Protein AF-A0A8T7LJI9-F1 (afdb_monomer)

Mean predicted aligned error: 11.5 Å

Nearest PDB structures (foldseek):
  8b4h-assembly1_D  TM=6.303E-01  e=3.994E-13  Geobacillus stearothermophilus
  8b4h-assembly1_A  TM=6.333E-01  e=1.459E-12  Geobacillus stearothermophilus
  6put-assembly1_A-2  TM=7.527E-01  e=5.645E-03  Saccharolobus solfataricus P2
  8fnp-assembly1_G  TM=5.353E-01  e=1.956E-03  Homo sapiens
  7u32-assembly1_A  TM=4.779E-01  e=1.956E-03  Visna/maedi virus EV1 KV1772

Radius of gyration: 27.28 Å; Cα contacts (8 Å, |Δi|>4): 426; chains: 1; bounding box: 67×45×76 Å

Solvent-accessible surface area (backbone atoms only — not comparable to full-atom values): 16581 Å² total; per-residue (Å²): 48,41,85,88,76,70,42,84,65,78,66,47,77,48,72,51,64,45,87,85,37,60,31,51,42,56,46,65,40,76,68,68,46,69,69,54,53,53,50,52,50,54,51,41,29,64,70,71,58,30,27,60,60,59,47,71,45,66,84,78,84,52,73,46,56,53,30,50,76,74,34,72,48,48,31,53,32,52,45,53,52,27,63,69,57,62,31,42,86,37,78,56,64,87,92,46,65,76,66,51,39,53,48,53,65,55,40,56,49,41,44,50,66,69,64,52,52,93,57,77,94,52,40,46,69,57,52,35,56,51,42,48,53,36,32,67,48,59,65,8,58,33,76,32,94,86,78,70,41,29,10,44,59,44,25,70,75,62,46,55,84,72,36,38,76,58,62,95,64,77,78,68,69,41,46,51,44,81,31,54,26,36,94,87,21,32,27,69,56,90,63,17,34,39,44,37,47,44,92,46,49,72,38,62,28,38,36,40,39,34,80,64,32,34,36,35,20,43,84,84,69,47,81,69,40,77,39,72,47,72,92,48,73,69,40,73,50,75,56,78,85,19,48,47,78,87,51,50,62,66,69,58,62,42,77,68,44,49,50,53,56,22,54,75,76,28,70,75,50,28,54,52,51,51,53,63,72,64,53,78,83,74,82,75,75,73,83,82,84,130

Structure (mmCIF, N/CA/C/O backbone):
data_AF-A0A8T7LJI9-F1
#
_entry.id   AF-A0A8T7LJI9-F1
#
loop_
_atom_site.group_PDB
_atom_site.id
_atom_site.type_symbol
_atom_site.label_atom_id
_atom_site.label_alt_id
_atom_site.label_comp_id
_atom_site.label_asym_id
_atom_site.label_entity_id
_atom_site.label_seq_id
_atom_site.pdbx_PDB_ins_code
_atom_site.Cartn_x
_atom_site.Cartn_y
_atom_site.Cartn_z
_atom_site.occupancy
_atom_site.B_iso_or_equiv
_atom_site.auth_seq_id
_atom_site.auth_comp_id
_atom_site.auth_asym_id
_atom_site.auth_atom_id
_atom_site.pdbx_PDB_model_num
ATOM 1 N N . MET A 1 1 ? 16.664 12.372 0.225 1.00 86.62 1 MET A N 1
ATOM 2 C CA . MET A 1 1 ? 16.183 13.192 1.353 1.00 86.62 1 MET A CA 1
ATOM 3 C C . MET A 1 1 ? 14.705 12.938 1.530 1.00 86.62 1 MET A C 1
ATOM 5 O O . MET A 1 1 ? 13.986 12.893 0.536 1.00 86.62 1 MET A O 1
ATOM 9 N N . ASP A 1 2 ? 14.287 12.703 2.764 1.00 87.12 2 ASP A N 1
ATOM 10 C CA . ASP A 1 2 ? 12.882 12.563 3.123 1.00 87.12 2 ASP A CA 1
ATOM 11 C C . ASP A 1 2 ? 12.226 13.956 3.137 1.00 87.12 2 ASP A C 1
ATOM 13 O O . ASP A 1 2 ? 12.710 14.830 3.858 1.00 87.12 2 ASP A O 1
ATOM 17 N N . PRO A 1 3 ? 11.186 14.202 2.321 1.00 82.69 3 PRO A N 1
ATOM 18 C CA . PRO A 1 3 ? 10.570 15.520 2.201 1.00 82.69 3 PRO A CA 1
ATOM 19 C C . PRO A 1 3 ? 9.847 15.963 3.477 1.00 82.69 3 PRO A C 1
ATOM 21 O O . PRO A 1 3 ? 9.682 17.160 3.681 1.00 82.69 3 PRO A O 1
ATOM 24 N N . THR A 1 4 ? 9.427 15.030 4.335 1.00 85.25 4 THR A N 1
ATOM 25 C CA . THR A 1 4 ? 8.707 15.351 5.572 1.00 85.25 4 THR A CA 1
ATOM 26 C C . THR A 1 4 ? 9.668 15.738 6.687 1.00 85.25 4 THR A C 1
ATOM 28 O O . THR A 1 4 ? 9.408 16.675 7.434 1.00 85.25 4 THR A O 1
ATOM 31 N N . THR A 1 5 ? 10.789 15.024 6.809 1.00 87.56 5 THR A N 1
ATOM 32 C CA . THR A 1 5 ? 11.753 15.238 7.902 1.00 87.56 5 THR A CA 1
ATOM 33 C C . THR A 1 5 ? 12.944 16.110 7.506 1.00 87.56 5 THR A C 1
ATOM 35 O O . THR A 1 5 ? 13.690 16.555 8.374 1.00 87.56 5 THR A O 1
ATOM 38 N N . GLY A 1 6 ? 13.179 16.321 6.207 1.00 87.81 6 GLY A N 1
ATOM 39 C CA . GLY A 1 6 ? 14.374 16.987 5.678 1.00 87.81 6 GLY A CA 1
ATOM 40 C C . GLY A 1 6 ? 15.664 16.172 5.841 1.00 87.81 6 GLY A C 1
ATOM 41 O O . GLY A 1 6 ? 16.739 16.623 5.451 1.00 87.81 6 GLY A O 1
ATOM 42 N N . GLN A 1 7 ? 15.591 14.960 6.400 1.00 89.44 7 GLN A N 1
ATOM 43 C CA . GLN A 1 7 ? 16.768 14.161 6.723 1.00 89.44 7 GLN A CA 1
ATOM 44 C C . GLN A 1 7 ? 17.196 13.250 5.568 1.00 89.44 7 GLN A C 1
ATOM 46 O O . GLN A 1 7 ? 16.404 12.805 4.725 1.00 89.44 7 GLN A O 1
ATOM 51 N N . LEU A 1 8 ? 18.489 12.927 5.535 1.00 90.44 8 LEU A N 1
ATOM 52 C CA . LEU A 1 8 ? 19.009 11.877 4.668 1.00 90.44 8 LEU A CA 1
ATOM 53 C C . LEU A 1 8 ? 18.693 10.514 5.283 1.00 90.44 8 LEU A C 1
ATOM 55 O O . LEU A 1 8 ? 19.117 10.198 6.390 1.00 90.44 8 LEU A O 1
ATOM 59 N N . ARG A 1 9 ? 17.945 9.697 4.541 1.00 89.62 9 ARG A N 1
ATOM 60 C CA . ARG A 1 9 ? 17.528 8.355 4.950 1.00 89.62 9 ARG A CA 1
ATOM 61 C C . ARG A 1 9 ? 17.833 7.359 3.843 1.00 89.62 9 ARG A C 1
ATOM 63 O O . ARG A 1 9 ? 17.768 7.694 2.658 1.00 89.62 9 ARG A O 1
ATOM 70 N N . LYS A 1 10 ? 18.138 6.123 4.236 1.00 89.19 10 LYS A N 1
ATOM 71 C CA . LYS A 1 10 ? 18.252 5.003 3.300 1.00 89.19 10 LYS A CA 1
ATOM 72 C C . LYS A 1 10 ? 16.872 4.709 2.710 1.00 89.19 10 LYS A C 1
ATOM 74 O O . LYS A 1 10 ? 15.930 4.480 3.461 1.00 89.19 10 LYS A O 1
ATOM 79 N N . ALA A 1 11 ? 16.781 4.705 1.384 1.00 90.31 11 ALA A N 1
ATOM 80 C CA . ALA A 1 11 ? 15.576 4.332 0.656 1.00 90.31 11 ALA A CA 1
ATOM 81 C C . ALA A 1 11 ? 15.681 2.900 0.119 1.00 90.31 11 ALA A C 1
ATOM 83 O O . ALA A 1 11 ? 16.773 2.390 -0.158 1.00 90.31 11 ALA A O 1
ATOM 84 N N . TRP A 1 12 ? 14.528 2.271 -0.051 1.00 89.44 12 TRP A N 1
ATOM 85 C CA . TRP A 1 12 ? 14.347 1.026 -0.777 1.00 89.44 12 TRP A CA 1
ATOM 86 C C . TRP A 1 12 ? 13.824 1.338 -2.173 1.00 89.44 12 TRP A C 1
ATOM 88 O O . TRP A 1 12 ? 13.027 2.255 -2.335 1.00 89.44 12 TRP A O 1
ATOM 98 N N . ALA A 1 13 ? 14.281 0.581 -3.167 1.00 90.31 13 ALA A N 1
ATOM 99 C CA . ALA A 1 13 ? 13.733 0.628 -4.515 1.00 90.31 13 ALA A CA 1
ATOM 100 C C . ALA A 1 13 ? 12.774 -0.549 -4.676 1.00 90.31 13 ALA A C 1
ATOM 102 O O . ALA A 1 13 ? 13.204 -1.704 -4.618 1.00 90.31 13 ALA A O 1
ATOM 103 N N . PHE A 1 14 ? 11.497 -0.250 -4.857 1.00 91.75 14 PHE A N 1
ATOM 104 C CA . PHE A 1 14 ? 10.530 -1.198 -5.375 1.00 91.75 14 PHE A CA 1
ATOM 105 C C . PHE A 1 14 ? 10.675 -1.252 -6.893 1.00 91.75 14 PHE A C 1
ATOM 107 O O . PHE A 1 14 ? 10.802 -0.212 -7.533 1.00 91.75 14 PHE A O 1
ATOM 114 N N . VAL A 1 15 ? 10.697 -2.458 -7.456 1.00 91.94 15 VAL A N 1
ATOM 115 C CA . VAL A 1 15 ? 10.773 -2.670 -8.902 1.00 91.94 15 VAL A CA 1
ATOM 116 C C . VAL A 1 15 ? 9.750 -3.730 -9.274 1.00 91.94 15 VAL A C 1
ATOM 118 O O . VAL A 1 15 ? 9.855 -4.869 -8.817 1.00 91.94 15 VAL A O 1
ATOM 121 N N . MET A 1 16 ? 8.788 -3.367 -10.120 1.00 93.19 16 MET A N 1
ATOM 122 C CA . MET A 1 16 ? 7.870 -4.316 -10.744 1.00 93.19 16 MET A CA 1
ATOM 123 C C . MET A 1 16 ? 8.238 -4.438 -12.218 1.00 93.19 16 MET A C 1
ATOM 125 O O . MET A 1 16 ? 8.260 -3.445 -12.937 1.00 93.19 16 MET A O 1
ATOM 129 N N . THR A 1 17 ? 8.543 -5.650 -12.678 1.00 92.88 17 THR A N 1
ATOM 130 C CA . THR A 1 17 ? 8.945 -5.900 -14.069 1.00 92.88 17 THR A CA 1
ATOM 131 C C . THR A 1 17 ? 7.979 -6.868 -14.731 1.00 92.88 17 THR A C 1
ATOM 133 O O . THR A 1 17 ? 7.816 -8.001 -14.273 1.00 92.88 17 THR A O 1
ATOM 136 N N . LEU A 1 18 ? 7.390 -6.447 -15.848 1.00 93.38 18 LEU A N 1
ATOM 137 C CA . LEU A 1 18 ? 6.545 -7.294 -16.675 1.00 93.38 18 LEU A CA 1
ATOM 138 C C . LEU A 1 18 ? 7.362 -8.432 -17.300 1.00 93.38 18 LEU A C 1
ATOM 140 O O . LEU A 1 18 ? 8.473 -8.255 -17.818 1.00 93.38 18 LEU A O 1
ATOM 144 N N . ALA A 1 19 ? 6.828 -9.648 -17.204 1.00 90.19 19 ALA A N 1
ATOM 145 C CA . ALA A 1 19 ? 7.590 -10.855 -17.481 1.00 90.19 19 ALA A CA 1
ATOM 146 C C . ALA A 1 19 ? 7.856 -11.080 -18.977 1.00 90.19 19 ALA A C 1
ATOM 148 O O . ALA A 1 19 ? 8.858 -11.741 -19.285 1.00 90.19 19 ALA A O 1
ATOM 149 N N . TYR A 1 20 ? 7.011 -10.561 -19.875 1.00 91.81 20 TYR A N 1
ATOM 150 C CA . TYR A 1 20 ? 7.178 -10.716 -21.319 1.00 91.81 20 TYR A CA 1
ATOM 151 C C . TYR A 1 20 ? 7.962 -9.555 -21.939 1.00 91.81 20 TYR A C 1
ATOM 153 O O . TYR A 1 20 ? 8.985 -9.793 -22.585 1.00 91.81 20 TYR A O 1
ATOM 161 N N . SER A 1 21 ? 7.526 -8.307 -21.733 1.00 94.00 21 SER A N 1
ATOM 162 C CA . SER A 1 21 ? 8.158 -7.133 -22.354 1.00 94.00 21 SER A CA 1
ATOM 163 C C . SER A 1 21 ? 9.448 -6.691 -21.675 1.00 94.00 21 SER A C 1
ATOM 165 O O . SER A 1 21 ? 10.269 -6.041 -22.315 1.00 94.00 21 SER A O 1
ATOM 167 N N . ARG A 1 22 ? 9.642 -7.042 -20.394 1.00 92.81 22 ARG A N 1
ATOM 168 C CA . ARG A 1 22 ? 10.678 -6.472 -19.513 1.00 92.81 22 ARG A CA 1
ATOM 169 C C . ARG A 1 22 ? 10.473 -4.988 -19.210 1.00 92.81 22 ARG A C 1
ATOM 171 O O . ARG A 1 22 ? 11.390 -4.355 -18.682 1.00 92.81 22 ARG A O 1
ATOM 178 N N . HIS A 1 23 ? 9.306 -4.426 -19.534 1.00 95.62 23 HIS A N 1
ATOM 179 C CA . HIS A 1 23 ? 8.971 -3.078 -19.106 1.00 95.62 23 HIS A CA 1
ATOM 180 C C . HIS A 1 23 ? 8.830 -3.061 -17.582 1.00 95.62 23 HIS A C 1
ATOM 182 O O . HIS A 1 23 ? 8.379 -4.040 -16.983 1.00 95.62 23 HIS A O 1
ATOM 188 N N . GLN A 1 24 ? 9.306 -1.994 -16.948 1.00 94.94 24 GLN A N 1
ATOM 189 C CA . GLN A 1 24 ? 9.414 -1.934 -15.498 1.00 94.94 24 GLN A CA 1
ATOM 190 C C . GLN A 1 24 ? 8.923 -0.599 -14.965 1.00 94.94 24 GLN A C 1
ATOM 192 O O . GLN A 1 24 ? 9.181 0.440 -15.573 1.00 94.94 24 GLN A O 1
ATOM 197 N N . ASP A 1 25 ? 8.287 -0.672 -13.806 1.00 95.81 25 ASP A N 1
ATOM 198 C CA . ASP A 1 25 ? 8.017 0.456 -12.932 1.00 95.81 25 ASP A CA 1
ATOM 199 C C . ASP A 1 25 ? 8.978 0.415 -11.741 1.00 95.81 25 ASP A C 1
ATOM 201 O O . ASP A 1 25 ? 9.389 -0.663 -11.287 1.00 95.81 25 ASP A O 1
ATOM 205 N N . VAL A 1 26 ? 9.368 1.594 -11.263 1.00 95.88 26 VAL A N 1
ATOM 206 C CA . VAL A 1 26 ? 10.310 1.748 -10.157 1.00 95.88 26 VAL A CA 1
ATOM 207 C C . VAL A 1 26 ? 9.844 2.874 -9.254 1.00 95.88 26 VAL A C 1
ATOM 209 O O . VAL A 1 26 ? 9.619 3.988 -9.716 1.00 95.88 26 VAL A O 1
ATOM 212 N N . GLU A 1 27 ? 9.814 2.616 -7.951 1.00 95.44 27 GLU A N 1
ATOM 213 C CA . GLU A 1 27 ? 9.470 3.631 -6.959 1.00 95.44 27 GLU A CA 1
ATOM 214 C C . GLU A 1 27 ? 10.354 3.505 -5.711 1.00 95.44 27 GLU A C 1
ATOM 216 O O . GLU A 1 27 ? 10.657 2.410 -5.231 1.00 95.44 27 GLU A O 1
ATOM 221 N N . PHE A 1 28 ? 10.805 4.644 -5.187 1.00 94.00 28 PHE A N 1
ATOM 222 C CA . PHE A 1 28 ? 11.620 4.738 -3.982 1.00 94.00 28 PHE A CA 1
ATOM 223 C C . PHE A 1 28 ? 10.767 5.071 -2.759 1.00 94.00 28 PHE A C 1
ATOM 225 O O . PHE A 1 28 ? 10.050 6.073 -2.738 1.00 94.00 28 PHE A O 1
ATOM 232 N N . VAL A 1 29 ? 10.924 4.268 -1.706 1.00 92.81 29 VAL A N 1
ATOM 233 C CA . VAL A 1 29 ? 10.200 4.391 -0.431 1.00 92.81 29 VAL A CA 1
ATOM 234 C C . VAL A 1 29 ? 11.146 4.259 0.761 1.00 92.81 29 VAL A C 1
ATOM 236 O O . VAL A 1 29 ? 12.267 3.765 0.632 1.00 92.81 29 VAL A O 1
ATOM 239 N N . PHE A 1 30 ? 10.715 4.700 1.943 1.00 92.12 30 PHE A N 1
ATOM 240 C CA . PHE A 1 30 ? 11.542 4.666 3.160 1.00 92.12 30 PHE A CA 1
ATOM 241 C C . PHE A 1 30 ? 11.202 3.525 4.123 1.00 92.12 30 PHE A C 1
ATOM 243 O O . PHE A 1 30 ? 11.949 3.292 5.075 1.00 92.12 30 PHE A O 1
ATOM 250 N N . ASP A 1 31 ? 10.125 2.791 3.872 1.00 88.69 31 ASP A N 1
ATOM 251 C CA . ASP A 1 31 ? 9.701 1.641 4.661 1.00 88.69 31 ASP A CA 1
ATOM 252 C C . ASP A 1 31 ? 9.191 0.513 3.756 1.00 88.69 31 ASP A C 1
ATOM 254 O O . ASP A 1 31 ? 9.031 0.672 2.548 1.00 88.69 31 ASP A O 1
ATOM 258 N N . GLN A 1 32 ? 8.992 -0.656 4.355 1.00 87.56 32 GLN A N 1
ATOM 259 C CA . GLN A 1 32 ? 8.469 -1.850 3.692 1.00 87.56 32 GLN A CA 1
ATOM 260 C C . GLN A 1 32 ? 7.218 -2.343 4.421 1.00 87.56 32 GLN A C 1
ATOM 262 O O . GLN A 1 32 ? 7.055 -3.537 4.653 1.00 87.56 32 GLN A O 1
ATOM 267 N N . THR A 1 33 ? 6.372 -1.424 4.883 1.00 86.62 33 THR A N 1
ATOM 268 C CA . THR A 1 33 ? 5.121 -1.799 5.545 1.00 86.62 33 THR A CA 1
ATOM 269 C C . THR A 1 33 ? 4.106 -2.322 4.528 1.00 86.62 33 THR A C 1
ATOM 271 O O . THR A 1 33 ? 4.210 -2.062 3.328 1.00 86.62 33 THR A O 1
ATOM 274 N N . LEU A 1 34 ? 3.098 -3.061 4.998 1.00 85.44 34 LEU A N 1
ATOM 275 C CA . LEU A 1 34 ? 2.019 -3.552 4.139 1.00 85.44 34 LEU A CA 1
ATOM 276 C C . LEU A 1 34 ? 1.266 -2.424 3.405 1.00 85.44 34 LEU A C 1
ATOM 278 O O . LEU A 1 34 ? 1.029 -2.571 2.205 1.00 85.44 34 LEU A O 1
ATOM 282 N N . PRO A 1 35 ? 0.942 -1.279 4.040 1.00 86.88 35 PRO A N 1
ATOM 283 C CA . PRO A 1 35 ? 0.328 -0.166 3.320 1.00 86.88 35 PRO A CA 1
ATOM 284 C C . PRO A 1 35 ? 1.210 0.390 2.204 1.00 86.88 35 PRO A C 1
ATOM 286 O O . PRO A 1 35 ? 0.736 0.607 1.086 1.00 86.88 35 PRO A O 1
ATOM 289 N N . THR A 1 36 ? 2.508 0.541 2.463 1.00 89.75 36 THR A N 1
ATOM 290 C CA . THR A 1 36 ? 3.463 0.954 1.432 1.00 89.75 36 THR A CA 1
ATOM 291 C C . THR A 1 36 ? 3.507 -0.068 0.297 1.00 89.75 36 THR A C 1
ATOM 293 O O . THR A 1 36 ? 3.421 0.308 -0.866 1.00 89.75 36 THR A O 1
ATOM 296 N N . TRP A 1 37 ? 3.525 -1.368 0.606 1.00 89.50 37 TRP A N 1
ATOM 297 C CA . TRP A 1 37 ? 3.517 -2.444 -0.391 1.00 89.50 37 TRP A CA 1
ATOM 298 C C . TRP A 1 37 ? 2.296 -2.413 -1.323 1.00 89.50 37 TRP A C 1
ATOM 300 O O . TRP A 1 37 ? 2.440 -2.540 -2.539 1.00 89.50 37 TRP A O 1
ATOM 310 N N . I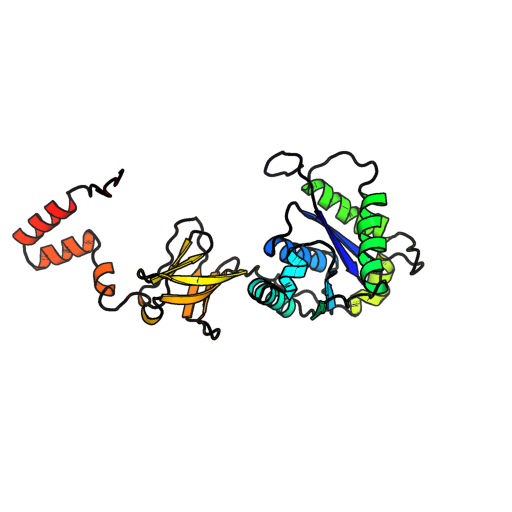LE A 1 38 ? 1.097 -2.208 -0.774 1.00 90.50 38 ILE A N 1
ATOM 311 C CA . ILE A 1 38 ? -0.145 -2.101 -1.558 1.00 90.50 38 ILE A CA 1
ATOM 312 C C . ILE A 1 38 ? -0.149 -0.830 -2.407 1.00 90.50 38 ILE A C 1
ATOM 314 O O . ILE A 1 38 ? -0.536 -0.871 -3.575 1.00 90.50 38 ILE A O 1
ATOM 318 N N . THR A 1 39 ? 0.314 0.285 -1.839 1.00 91.56 39 THR A N 1
ATOM 319 C CA . THR A 1 39 ? 0.431 1.560 -2.559 1.00 91.56 39 THR A CA 1
ATOM 320 C C . THR A 1 39 ? 1.360 1.426 -3.762 1.00 91.56 39 THR A C 1
ATOM 322 O O . THR A 1 39 ? 0.996 1.837 -4.858 1.00 91.56 39 THR A O 1
ATOM 325 N N . LEU A 1 40 ? 2.501 0.758 -3.589 1.00 93.62 40 LEU A N 1
ATOM 326 C CA . LEU A 1 40 ? 3.451 0.475 -4.664 1.00 93.62 40 LEU A CA 1
ATOM 327 C C . LEU A 1 40 ? 2.832 -0.362 -5.796 1.00 93.62 40 LEU A C 1
ATOM 329 O O . LEU A 1 40 ? 3.062 -0.078 -6.965 1.00 93.62 40 LEU A O 1
ATOM 333 N N . HIS A 1 41 ? 1.997 -1.357 -5.473 1.00 94.19 41 HIS A N 1
ATOM 334 C CA . HIS A 1 41 ? 1.278 -2.138 -6.491 1.00 94.19 41 HIS A CA 1
ATOM 335 C C . HIS A 1 41 ? 0.275 -1.281 -7.258 1.00 94.19 41 HIS A C 1
ATOM 337 O O . HIS A 1 41 ? 0.262 -1.295 -8.485 1.00 94.19 41 HIS A O 1
ATOM 343 N N . ARG A 1 42 ? -0.529 -0.491 -6.538 1.00 94.38 42 ARG A N 1
ATOM 344 C CA . ARG A 1 42 ? -1.474 0.454 -7.140 1.00 94.38 42 ARG A CA 1
ATOM 345 C C . ARG A 1 42 ? -0.764 1.421 -8.091 1.00 94.38 42 ARG A C 1
ATOM 347 O O . ARG A 1 42 ? -1.251 1.643 -9.197 1.00 94.38 42 ARG A O 1
ATOM 354 N N . ASN A 1 43 ? 0.357 1.997 -7.661 1.00 95.50 43 ASN A N 1
ATOM 355 C CA . ASN A 1 43 ? 1.126 2.945 -8.462 1.00 95.50 43 ASN A CA 1
ATOM 356 C C . ASN A 1 43 ? 1.708 2.273 -9.710 1.00 95.50 43 ASN A C 1
ATOM 358 O O . ASN A 1 43 ? 1.566 2.824 -10.799 1.00 95.50 43 ASN A O 1
ATOM 362 N N . ALA A 1 44 ? 2.253 1.061 -9.575 1.00 96.00 44 ALA A N 1
ATOM 363 C CA . ALA A 1 44 ? 2.764 0.288 -10.702 1.00 96.00 44 ALA A CA 1
ATOM 364 C C . ALA A 1 44 ? 1.663 -0.064 -11.718 1.00 96.00 44 ALA A C 1
ATOM 366 O O . ALA A 1 44 ? 1.857 0.106 -12.919 1.00 96.00 44 ALA A O 1
ATOM 367 N N . PHE A 1 45 ? 0.476 -0.486 -11.268 1.00 96.62 45 PHE A N 1
ATOM 368 C CA . PHE A 1 45 ? -0.648 -0.752 -12.177 1.00 96.62 45 PHE A CA 1
ATOM 369 C C . PHE A 1 45 ? -1.110 0.520 -12.890 1.00 96.62 45 PHE A C 1
ATOM 371 O O . PHE A 1 45 ? -1.341 0.506 -14.094 1.00 96.62 45 PHE A O 1
ATOM 378 N N . ALA A 1 46 ? -1.176 1.648 -12.178 1.00 95.75 46 ALA A N 1
ATOM 379 C CA . ALA A 1 46 ? -1.483 2.938 -12.788 1.00 95.75 46 ALA A CA 1
ATOM 380 C C . ALA A 1 46 ? -0.393 3.400 -13.774 1.00 95.75 46 ALA A C 1
ATOM 382 O O . ALA A 1 46 ? -0.700 4.085 -14.747 1.00 95.75 46 ALA A O 1
ATOM 383 N N . PHE A 1 47 ? 0.871 3.038 -13.540 1.00 96.56 47 PHE A N 1
ATOM 384 C CA . PHE A 1 47 ? 1.978 3.305 -14.456 1.00 96.56 47 PHE A CA 1
ATOM 385 C C . PHE A 1 47 ? 1.863 2.483 -15.746 1.00 96.56 47 PHE A C 1
ATOM 387 O O . PHE A 1 47 ? 2.025 3.042 -16.829 1.00 96.56 47 PHE A O 1
ATOM 394 N N . PHE A 1 48 ? 1.548 1.187 -15.647 1.00 95.94 48 PHE A N 1
ATOM 395 C CA . PHE A 1 48 ? 1.334 0.336 -16.822 1.00 95.94 48 PHE A CA 1
ATOM 396 C C . PHE A 1 48 ? 0.018 0.645 -17.548 1.00 95.94 48 PHE A C 1
ATOM 398 O O . PHE A 1 48 ? -0.084 0.403 -18.747 1.00 95.94 48 PHE A O 1
ATOM 405 N N . GLY A 1 49 ? -0.972 1.179 -16.829 1.00 95.56 49 GLY A N 1
ATOM 406 C CA . GLY A 1 49 ? -2.336 1.398 -17.315 1.00 95.56 49 GLY A CA 1
ATOM 407 C C . GLY A 1 49 ? -3.247 0.176 -17.177 1.00 95.56 49 GLY A C 1
ATOM 408 O O . GLY A 1 49 ? -4.451 0.306 -17.362 1.00 95.56 49 GLY A O 1
ATOM 409 N N . ASP A 1 50 ? -2.694 -0.976 -16.795 1.00 96.06 50 ASP A N 1
ATOM 410 C CA . ASP A 1 50 ? -3.370 -2.270 -16.713 1.00 96.06 50 ASP A CA 1
ATOM 411 C C . ASP A 1 50 ? -2.750 -3.132 -15.592 1.00 96.06 50 ASP A C 1
ATOM 413 O O . ASP A 1 50 ? -1.691 -2.816 -15.037 1.00 96.06 50 ASP A O 1
ATOM 417 N N . VAL A 1 51 ? -3.404 -4.244 -15.248 1.00 96.94 51 VAL A N 1
ATOM 418 C CA . VAL A 1 51 ? -3.010 -5.145 -14.155 1.00 96.94 51 VAL A CA 1
ATOM 419 C C . VAL A 1 51 ? -2.459 -6.473 -14.701 1.00 96.94 51 VAL A C 1
ATOM 421 O O . VAL A 1 51 ? -3.132 -7.159 -15.474 1.00 96.94 51 VAL A O 1
ATOM 424 N N . PRO A 1 52 ? -1.264 -6.920 -14.271 1.00 95.56 52 PRO A N 1
ATOM 425 C CA . PRO A 1 52 ? -0.768 -8.263 -14.565 1.00 95.56 52 PRO A CA 1
ATOM 426 C C . PRO A 1 52 ? -1.666 -9.368 -14.013 1.00 95.56 52 PRO A C 1
ATOM 428 O O . PRO A 1 52 ? -2.031 -9.344 -12.846 1.00 95.56 52 PRO A O 1
ATOM 431 N N . GLN A 1 53 ? -1.916 -10.413 -14.805 1.00 94.00 53 GLN A N 1
ATOM 432 C CA . GLN A 1 53 ? -2.719 -11.569 -14.371 1.00 94.00 53 GLN A CA 1
ATOM 433 C C . GLN A 1 53 ? -2.111 -12.317 -13.174 1.00 94.00 53 GLN A C 1
ATOM 435 O O . GLN A 1 53 ? -2.806 -12.992 -12.417 1.00 94.00 53 GLN A O 1
ATOM 440 N N . ARG A 1 54 ? -0.785 -12.250 -13.014 1.00 92.12 54 ARG A N 1
ATOM 441 C CA . ARG A 1 54 ? -0.053 -12.951 -11.960 1.00 92.12 54 ARG A CA 1
ATOM 442 C C . ARG A 1 54 ? 1.112 -12.114 -11.469 1.00 92.12 54 ARG A C 1
ATOM 444 O O . ARG A 1 54 ? 1.941 -11.678 -12.267 1.00 92.12 54 ARG A O 1
ATOM 451 N N . ILE A 1 55 ? 1.219 -11.990 -10.153 1.00 91.19 55 ILE A N 1
ATOM 452 C CA . ILE A 1 55 ? 2.333 -11.331 -9.478 1.00 91.19 55 ILE A CA 1
ATOM 453 C C . ILE A 1 55 ? 3.166 -12.384 -8.777 1.00 91.19 55 ILE A C 1
ATOM 455 O O . ILE A 1 55 ? 2.691 -13.104 -7.899 1.00 91.19 55 ILE A O 1
ATOM 459 N N . VAL A 1 56 ? 4.423 -12.479 -9.201 1.00 85.94 56 VAL A N 1
ATOM 460 C CA . VAL A 1 56 ? 5.405 -13.354 -8.573 1.00 85.94 56 VAL A CA 1
ATOM 461 C C . VAL A 1 56 ? 6.138 -12.554 -7.513 1.00 85.94 56 VAL A C 1
ATOM 463 O O . VAL A 1 56 ? 6.811 -11.571 -7.818 1.00 85.94 56 VAL A O 1
ATOM 466 N N . LEU A 1 57 ? 6.002 -12.989 -6.268 1.00 80.62 57 LEU A N 1
ATOM 467 C CA . LEU A 1 57 ? 6.700 -12.396 -5.142 1.00 80.62 57 LEU A CA 1
ATOM 468 C C . LEU A 1 57 ? 8.088 -13.025 -5.007 1.00 80.62 57 LEU A C 1
ATOM 470 O O . LEU A 1 57 ? 8.200 -14.222 -4.741 1.00 80.62 57 LEU A O 1
ATOM 474 N N . ASP A 1 58 ? 9.147 -12.234 -5.177 1.00 70.06 58 ASP A N 1
ATOM 475 C CA . ASP A 1 58 ? 10.511 -12.708 -4.932 1.00 70.06 58 ASP A CA 1
ATOM 476 C C . ASP A 1 58 ? 10.759 -12.844 -3.421 1.00 70.06 58 ASP A C 1
ATOM 478 O O . ASP A 1 58 ? 10.547 -11.912 -2.648 1.00 70.06 58 ASP A O 1
ATOM 482 N N . HIS A 1 59 ? 11.217 -14.019 -2.990 1.00 55.94 59 HIS A N 1
ATOM 483 C CA . HIS A 1 59 ? 11.460 -14.350 -1.584 1.00 55.94 59 HIS A CA 1
ATOM 484 C C . HIS A 1 59 ? 12.651 -13.587 -0.974 1.00 55.94 59 HIS A C 1
ATOM 486 O O . HIS A 1 59 ? 12.923 -13.703 0.224 1.00 55.94 59 HIS A O 1
ATOM 492 N N . LEU A 1 60 ? 13.397 -12.818 -1.767 1.00 45.94 60 LEU A N 1
ATOM 493 C CA . LEU A 1 60 ? 14.638 -12.205 -1.322 1.00 45.94 60 LEU A CA 1
ATOM 494 C C . LEU A 1 60 ? 14.436 -10.814 -0.694 1.00 45.94 60 LEU A C 1
ATOM 496 O O . LEU A 1 60 ? 14.374 -9.780 -1.350 1.00 45.94 60 LEU A O 1
ATOM 500 N N . LYS A 1 61 ? 14.516 -10.822 0.646 1.00 51.16 61 LYS A N 1
ATOM 501 C CA . LYS A 1 61 ? 14.995 -9.739 1.538 1.00 51.16 61 LYS A CA 1
ATOM 502 C C . LYS A 1 61 ? 13.992 -8.691 2.014 1.00 51.16 61 LYS A C 1
ATOM 504 O O . LYS A 1 61 ? 14.339 -7.961 2.943 1.00 51.16 61 LYS A O 1
ATOM 509 N N . ALA A 1 62 ? 12.785 -8.616 1.462 1.00 60.34 62 ALA A N 1
ATOM 510 C CA . ALA A 1 62 ? 11.758 -7.730 2.004 1.00 60.34 62 ALA A CA 1
ATOM 511 C C . ALA A 1 62 ? 10.929 -8.465 3.068 1.00 60.34 62 ALA A C 1
ATOM 513 O O . ALA A 1 62 ? 10.329 -9.504 2.790 1.00 60.34 62 ALA A O 1
ATOM 514 N N . GLY A 1 63 ? 10.888 -7.929 4.293 1.00 62.56 63 GLY A N 1
ATOM 515 C CA . GLY A 1 63 ? 10.131 -8.538 5.398 1.00 62.56 63 GLY A CA 1
ATOM 516 C C . GLY A 1 63 ? 8.650 -8.728 5.057 1.00 62.56 63 GLY A C 1
ATOM 517 O O . GLY A 1 63 ? 8.042 -9.717 5.461 1.00 62.56 63 GLY A O 1
ATOM 518 N N . ILE A 1 64 ? 8.105 -7.831 4.229 1.00 72.75 64 ILE A N 1
ATOM 519 C CA . ILE A 1 64 ? 6.712 -7.885 3.792 1.00 72.75 64 ILE A CA 1
ATOM 520 C C . ILE A 1 64 ? 6.409 -9.067 2.876 1.00 72.75 64 ILE A C 1
ATOM 522 O O . ILE A 1 64 ? 5.368 -9.691 3.031 1.00 72.75 64 ILE A O 1
ATOM 526 N N . THR A 1 65 ? 7.328 -9.444 1.986 1.00 70.88 65 THR A N 1
ATOM 527 C CA . THR A 1 65 ? 7.117 -10.576 1.079 1.00 70.88 65 THR A CA 1
ATOM 528 C C . THR A 1 65 ? 7.012 -11.885 1.845 1.00 70.88 65 THR A C 1
ATOM 530 O O . THR A 1 65 ? 6.143 -12.698 1.556 1.00 70.88 65 THR A O 1
ATOM 533 N N . ARG A 1 66 ? 7.853 -12.069 2.868 1.00 72.19 66 ARG A N 1
ATOM 534 C CA . ARG A 1 66 ? 7.746 -13.220 3.767 1.00 72.19 66 ARG A CA 1
ATOM 535 C C . ARG A 1 66 ? 6.440 -13.186 4.559 1.00 72.19 66 ARG A C 1
ATOM 537 O O . ARG A 1 66 ? 5.757 -14.199 4.653 1.00 72.19 66 ARG A O 1
ATOM 544 N N . ALA A 1 67 ? 6.067 -12.020 5.082 1.00 75.81 67 ALA A N 1
ATOM 545 C CA . ALA A 1 67 ? 4.817 -11.865 5.814 1.00 75.81 67 ALA A CA 1
ATOM 546 C C . ALA A 1 67 ? 3.586 -12.170 4.938 1.00 75.81 67 ALA A C 1
ATOM 548 O O . ALA A 1 67 ? 2.636 -12.767 5.428 1.00 75.81 67 ALA A O 1
ATOM 549 N N . CYS A 1 68 ? 3.625 -11.894 3.628 1.00 74.94 68 CYS A N 1
ATOM 550 C CA . CYS A 1 68 ? 2.570 -12.309 2.696 1.00 74.94 68 CYS A CA 1
ATOM 551 C C . CYS A 1 68 ? 2.363 -13.833 2.622 1.00 74.94 68 CYS A C 1
ATOM 553 O O . CYS A 1 68 ? 1.329 -14.257 2.116 1.00 74.94 68 CYS A O 1
ATOM 555 N N . PHE A 1 69 ? 3.299 -14.659 3.104 1.00 73.44 69 PHE A N 1
ATOM 556 C CA . PHE A 1 69 ? 3.177 -16.123 3.136 1.00 73.44 69 PHE A CA 1
ATOM 557 C C . PHE A 1 69 ? 3.086 -16.707 4.548 1.00 73.44 69 PHE A C 1
ATOM 559 O O . PHE A 1 69 ? 2.484 -17.764 4.712 1.00 73.44 69 PHE A O 1
ATOM 566 N N . ASP A 1 70 ? 3.626 -16.019 5.549 1.00 78.94 70 ASP A N 1
ATOM 567 C CA . ASP A 1 70 ? 3.707 -16.536 6.918 1.00 78.94 70 ASP A CA 1
ATOM 568 C C . ASP A 1 70 ? 2.698 -15.868 7.874 1.00 78.94 70 ASP A C 1
ATOM 570 O O . ASP A 1 70 ? 2.349 -16.454 8.897 1.00 78.94 70 ASP A O 1
ATOM 574 N N . ASP A 1 71 ? 2.226 -14.652 7.568 1.00 80.38 71 ASP A N 1
ATOM 575 C CA . ASP A 1 71 ? 1.333 -13.872 8.433 1.00 80.38 71 ASP A CA 1
ATOM 576 C C . ASP A 1 71 ? -0.105 -13.844 7.869 1.00 80.38 71 ASP A C 1
ATOM 578 O O . ASP A 1 71 ? -0.358 -13.202 6.841 1.00 80.38 71 ASP A O 1
ATOM 582 N N . PRO A 1 72 ? -1.081 -14.481 8.549 1.00 81.00 72 PRO A N 1
ATOM 583 C CA . PRO A 1 72 ? -2.479 -14.501 8.120 1.00 81.00 72 PRO A CA 1
ATOM 584 C C . PRO A 1 72 ? -3.110 -13.113 7.927 1.00 81.00 72 PRO A C 1
ATOM 586 O O . PRO A 1 72 ? -3.985 -12.948 7.078 1.00 81.00 72 PRO A O 1
ATOM 589 N N . LEU A 1 73 ? -2.688 -12.101 8.696 1.00 79.94 73 LEU A N 1
ATOM 590 C CA . LEU A 1 73 ? -3.211 -10.734 8.582 1.00 79.94 73 LEU A CA 1
ATOM 591 C C . LEU A 1 73 ? -2.742 -10.060 7.297 1.00 79.94 73 LEU A C 1
ATOM 593 O O . LEU A 1 73 ? -3.524 -9.411 6.591 1.00 79.94 73 LEU A O 1
ATOM 597 N N . VAL A 1 74 ? -1.456 -10.232 6.995 1.00 80.56 74 VAL A N 1
ATOM 598 C CA . VAL A 1 74 ? -0.844 -9.716 5.773 1.00 80.56 74 VAL A CA 1
ATOM 599 C C . VAL A 1 74 ? -1.420 -10.440 4.562 1.00 80.56 74 VAL A C 1
ATOM 601 O O . VAL A 1 74 ? -1.799 -9.789 3.590 1.00 80.56 74 VAL A O 1
ATOM 604 N N . GLN A 1 75 ? -1.581 -11.761 4.653 1.00 82.00 75 GLN A N 1
ATOM 605 C CA . GLN A 1 75 ? -2.253 -12.572 3.641 1.00 82.00 75 GLN A CA 1
ATOM 606 C C . GLN A 1 75 ? -3.670 -12.093 3.347 1.00 82.00 75 GLN A C 1
ATOM 608 O O . GLN A 1 75 ? -4.008 -11.937 2.180 1.00 82.00 75 GLN A O 1
ATOM 613 N N . ALA A 1 76 ? -4.496 -11.864 4.373 1.00 83.81 76 ALA A N 1
ATOM 614 C CA . ALA A 1 76 ? -5.879 -11.424 4.189 1.00 83.81 76 ALA A CA 1
ATOM 615 C C . ALA A 1 76 ? -5.941 -10.070 3.471 1.00 83.81 76 ALA A C 1
ATOM 617 O O . ALA A 1 76 ? -6.631 -9.914 2.469 1.00 83.81 76 ALA A O 1
ATOM 618 N N . THR A 1 77 ? -5.140 -9.118 3.938 1.00 85.62 77 THR A N 1
ATOM 619 C CA . THR A 1 77 ? -5.077 -7.768 3.379 1.00 85.62 77 THR A CA 1
ATOM 620 C C . THR A 1 77 ? -4.540 -7.753 1.937 1.00 85.62 77 THR A C 1
ATOM 622 O O . THR A 1 77 ? -5.082 -7.062 1.076 1.00 85.62 77 THR A O 1
ATOM 625 N N . TYR A 1 78 ? -3.480 -8.514 1.642 1.00 88.19 78 TYR A N 1
ATOM 626 C CA . TYR A 1 78 ? -2.917 -8.575 0.290 1.00 88.19 78 TYR A CA 1
ATOM 627 C C . TYR A 1 78 ? -3.795 -9.388 -0.669 1.00 88.19 78 TYR A C 1
ATOM 629 O O . TYR A 1 78 ? -3.890 -9.042 -1.844 1.00 88.19 78 TYR A O 1
ATOM 637 N N . ARG A 1 79 ? -4.491 -10.417 -0.169 1.00 88.19 79 ARG A N 1
ATOM 638 C CA . ARG A 1 79 ? -5.502 -11.164 -0.926 1.00 88.19 79 ARG A CA 1
ATOM 639 C C . ARG A 1 79 ? -6.646 -10.263 -1.365 1.00 88.19 79 ARG A C 1
ATOM 641 O O . ARG A 1 79 ? -7.017 -10.316 -2.525 1.00 88.19 79 ARG A O 1
ATOM 648 N N . GLU A 1 80 ? -7.153 -9.414 -0.482 1.00 89.88 80 GLU A N 1
ATOM 649 C CA . GLU A 1 80 ? -8.237 -8.494 -0.829 1.00 89.88 80 GLU A CA 1
ATOM 650 C C . GLU A 1 80 ? -7.809 -7.496 -1.928 1.00 89.88 80 GLU A C 1
ATOM 652 O O . GLU A 1 80 ? -8.556 -7.229 -2.867 1.00 89.88 80 GLU A O 1
ATOM 657 N N . CYS A 1 81 ? -6.556 -7.024 -1.886 1.00 91.06 81 CYS A N 1
ATOM 658 C CA . CYS A 1 81 ? -5.960 -6.247 -2.979 1.00 91.06 81 CYS A CA 1
ATOM 659 C C . CYS A 1 81 ? -5.892 -7.058 -4.289 1.00 91.06 81 CYS A C 1
ATOM 661 O O . CYS A 1 81 ? -6.241 -6.552 -5.357 1.00 91.06 81 CYS A O 1
ATOM 663 N N . ALA A 1 82 ? -5.469 -8.321 -4.211 1.00 92.44 82 ALA A N 1
ATOM 664 C CA . ALA A 1 82 ? -5.396 -9.222 -5.357 1.00 92.44 82 ALA A CA 1
ATOM 665 C C . ALA A 1 82 ? -6.769 -9.495 -5.983 1.00 92.44 82 ALA A C 1
ATOM 667 O O . ALA A 1 82 ? -6.894 -9.470 -7.203 1.00 92.44 82 ALA A O 1
ATOM 668 N N . GLU A 1 83 ? -7.802 -9.672 -5.162 1.00 93.06 83 GLU A N 1
ATOM 669 C CA . GLU A 1 83 ? -9.192 -9.837 -5.594 1.00 93.06 83 GLU A CA 1
ATOM 670 C C . GLU A 1 83 ? -9.733 -8.566 -6.262 1.00 93.06 83 GLU A C 1
ATOM 672 O O . GLU A 1 83 ? -10.343 -8.656 -7.324 1.00 93.06 83 GLU A O 1
ATOM 677 N N . HIS A 1 84 ? -9.455 -7.380 -5.702 1.00 93.69 84 HIS A N 1
ATOM 678 C CA . HIS A 1 84 ? -9.884 -6.097 -6.278 1.00 93.69 84 HIS A CA 1
ATOM 679 C C . HIS A 1 84 ? -9.318 -5.855 -7.679 1.00 93.69 84 HIS A C 1
ATOM 681 O O . HIS A 1 84 ? -10.026 -5.390 -8.570 1.00 93.69 84 HIS A O 1
ATOM 687 N N . TYR A 1 85 ? -8.031 -6.145 -7.873 1.00 94.81 85 TYR A N 1
ATOM 688 C CA . TYR A 1 85 ? -7.353 -5.944 -9.156 1.00 94.81 85 TYR A CA 1
ATOM 689 C C . TYR A 1 85 ? -7.401 -7.178 -10.075 1.00 94.81 85 TYR A C 1
ATOM 691 O O . TYR A 1 85 ? -7.027 -7.082 -11.240 1.00 94.81 85 TYR A O 1
ATOM 699 N N . GLY A 1 86 ? -7.856 -8.328 -9.574 1.00 94.38 86 GLY A N 1
ATOM 700 C CA . GLY A 1 86 ? -7.999 -9.569 -10.335 1.00 94.38 86 GLY A CA 1
ATOM 701 C C . GLY A 1 86 ? -6.693 -10.315 -10.628 1.00 94.38 86 GLY A C 1
ATOM 702 O O . GLY A 1 86 ? -6.656 -11.097 -11.573 1.00 94.38 86 GLY A O 1
ATOM 703 N N . PHE A 1 87 ? -5.617 -10.102 -9.863 1.00 94.25 87 PHE A N 1
ATOM 704 C CA . PHE A 1 87 ? -4.344 -10.801 -10.087 1.00 94.25 87 PHE A CA 1
ATOM 705 C C . PHE A 1 87 ? -4.160 -12.009 -9.164 1.00 94.25 87 PHE A C 1
ATOM 707 O O . PHE A 1 87 ? -4.605 -12.034 -8.021 1.00 94.25 87 PHE A O 1
ATOM 714 N N . LEU A 1 88 ? -3.417 -13.012 -9.631 1.00 91.38 88 LEU A N 1
ATOM 715 C CA . LEU A 1 88 ? -3.016 -14.161 -8.823 1.00 91.38 88 LEU A CA 1
ATOM 716 C C . LEU A 1 88 ? -1.707 -13.884 -8.079 1.00 91.38 88 LEU A C 1
ATOM 718 O O . LEU A 1 88 ? -0.707 -13.493 -8.686 1.00 91.38 88 LEU A O 1
ATOM 722 N N . ILE A 1 89 ? -1.683 -14.157 -6.775 1.00 88.44 89 ILE A N 1
ATOM 723 C CA . ILE A 1 89 ? -0.458 -14.121 -5.968 1.00 88.44 89 ILE A CA 1
ATOM 724 C C . ILE A 1 89 ? 0.276 -15.450 -6.147 1.00 88.44 89 ILE A C 1
ATOM 726 O O . ILE A 1 89 ? -0.230 -16.502 -5.758 1.00 88.44 89 ILE A O 1
ATOM 730 N N . ALA A 1 90 ? 1.481 -15.412 -6.713 1.00 82.12 90 ALA A N 1
ATOM 731 C CA . ALA A 1 90 ? 2.320 -16.589 -6.885 1.00 82.12 90 ALA A CA 1
ATOM 732 C C . ALA A 1 90 ? 3.591 -16.485 -6.023 1.00 82.12 90 ALA A C 1
ATOM 734 O O . ALA A 1 90 ? 4.356 -15.528 -6.186 1.00 82.12 90 ALA A O 1
ATOM 735 N N . PRO A 1 91 ? 3.869 -17.463 -5.140 1.00 70.06 91 PRO A N 1
ATOM 736 C CA . PRO A 1 91 ? 5.183 -17.565 -4.522 1.00 70.06 91 PRO A CA 1
ATOM 737 C C . PRO A 1 91 ? 6.233 -17.854 -5.593 1.00 70.06 91 PRO A C 1
ATOM 739 O O . PRO A 1 91 ? 5.973 -18.579 -6.562 1.00 70.06 91 PRO A O 1
ATOM 742 N N . CYS A 1 92 ? 7.437 -17.314 -5.422 1.00 64.62 92 CYS A N 1
ATOM 743 C CA . CYS A 1 92 ? 8.556 -17.770 -6.227 1.00 64.62 92 CYS A CA 1
ATOM 744 C C . CYS A 1 92 ? 8.918 -19.194 -5.782 1.00 64.62 92 CYS A C 1
ATOM 746 O O . CYS A 1 92 ? 9.137 -19.450 -4.596 1.00 64.62 92 CYS A O 1
ATOM 748 N N . ALA A 1 93 ? 8.966 -20.146 -6.717 1.00 55.44 93 ALA A N 1
ATOM 749 C CA . ALA A 1 93 ? 9.376 -21.502 -6.378 1.00 55.44 93 ALA A CA 1
ATOM 750 C C . ALA A 1 93 ? 10.814 -21.478 -5.809 1.00 55.44 93 ALA A C 1
ATOM 752 O O . ALA A 1 93 ? 11.695 -20.811 -6.370 1.00 55.44 93 ALA A O 1
ATOM 753 N N . PRO A 1 94 ? 11.092 -22.185 -4.697 1.00 49.00 94 PRO A N 1
ATOM 754 C CA . PRO A 1 94 ? 12.452 -22.302 -4.194 1.00 49.00 94 PRO A CA 1
ATOM 755 C C . PRO A 1 94 ? 13.362 -22.850 -5.297 1.00 49.00 94 PRO A C 1
ATOM 757 O O . PRO A 1 94 ? 13.039 -23.859 -5.917 1.00 49.00 94 PRO A O 1
ATOM 760 N N . ARG A 1 95 ? 14.520 -22.211 -5.517 1.00 50.44 95 ARG A N 1
ATOM 761 C CA . ARG A 1 95 ? 15.527 -22.638 -6.508 1.00 50.44 95 ARG A CA 1
ATOM 762 C C . ARG A 1 95 ? 15.063 -22.577 -7.975 1.00 50.44 95 ARG A C 1
ATOM 764 O O . ARG A 1 95 ? 15.521 -23.386 -8.776 1.00 50.44 95 ARG A O 1
ATOM 771 N N . THR A 1 96 ? 14.250 -21.588 -8.359 1.00 51.06 96 THR A N 1
ATOM 772 C CA . THR A 1 96 ? 14.106 -21.176 -9.774 1.00 51.06 96 THR A CA 1
ATOM 773 C C . THR A 1 96 ? 14.909 -19.898 -10.076 1.00 51.06 96 THR A C 1
ATOM 775 O O . THR A 1 96 ? 14.352 -18.799 -9.988 1.00 51.06 96 THR A O 1
ATOM 778 N N . PRO A 1 97 ? 16.206 -20.003 -10.454 1.00 50.47 97 PRO A N 1
ATOM 779 C CA . PRO A 1 97 ? 17.055 -18.858 -10.805 1.00 50.47 97 PRO A CA 1
ATOM 780 C C . PRO A 1 97 ? 16.469 -17.981 -11.912 1.00 50.47 97 PRO A C 1
ATOM 782 O O . PRO A 1 97 ? 16.706 -16.779 -11.935 1.00 50.47 97 PRO A O 1
ATOM 785 N N . GLU A 1 98 ? 15.684 -18.565 -12.818 1.00 54.38 98 GLU A N 1
ATOM 786 C CA . GLU A 1 98 ? 15.079 -17.870 -13.957 1.00 54.38 98 GLU A CA 1
ATOM 787 C C . GLU A 1 98 ? 14.028 -16.831 -13.547 1.00 54.38 98 GLU A C 1
ATOM 789 O O . GLU A 1 98 ? 13.870 -15.807 -14.215 1.00 54.38 98 GLU A O 1
ATOM 794 N N . HIS A 1 99 ? 13.301 -17.078 -12.452 1.00 50.22 99 HIS A N 1
ATOM 795 C CA . HIS A 1 99 ? 12.326 -16.133 -11.909 1.00 50.22 99 HIS A CA 1
ATOM 796 C C . HIS A 1 99 ? 13.020 -15.028 -11.103 1.00 50.22 99 HIS A C 1
ATOM 798 O O . HIS A 1 99 ? 12.744 -13.853 -11.342 1.00 50.22 99 HIS A O 1
ATOM 804 N N . ASN A 1 100 ? 13.996 -15.381 -10.259 1.00 49.41 100 ASN A N 1
ATOM 805 C CA . ASN A 1 100 ? 14.773 -14.407 -9.479 1.00 49.41 100 ASN A CA 1
ATOM 806 C C . ASN A 1 100 ? 15.682 -13.528 -10.358 1.00 49.41 100 ASN A C 1
ATOM 808 O O . ASN A 1 100 ? 15.852 -12.338 -10.102 1.00 49.41 100 ASN A O 1
ATOM 812 N N . GLY A 1 101 ? 16.239 -14.074 -11.444 1.00 52.06 101 GLY A N 1
ATOM 813 C CA . GLY A 1 101 ? 17.153 -13.356 -12.335 1.00 52.06 101 GLY A CA 1
ATOM 814 C C . GLY A 1 101 ? 16.507 -12.165 -13.049 1.00 52.06 101 GLY A C 1
ATOM 815 O O . GLY A 1 101 ? 17.175 -11.160 -13.296 1.00 52.06 101 GLY A O 1
ATOM 816 N N . LYS A 1 102 ? 15.198 -12.232 -13.326 1.00 63.41 102 LYS A N 1
ATOM 817 C CA . LYS A 1 102 ? 14.455 -11.154 -14.002 1.00 63.41 102 LYS A CA 1
ATOM 818 C C . LYS A 1 102 ? 14.397 -9.881 -13.152 1.00 63.41 102 LYS A C 1
ATOM 820 O O . LYS A 1 102 ? 14.587 -8.797 -13.695 1.00 63.41 102 LYS A O 1
ATOM 825 N N . VAL A 1 103 ? 14.188 -10.018 -11.839 1.00 54.97 103 VAL A N 1
ATOM 826 C CA . VAL A 1 103 ? 14.040 -8.887 -10.907 1.00 54.97 103 VAL A CA 1
ATOM 827 C C . VAL A 1 103 ? 15.383 -8.482 -10.295 1.00 54.97 103 VAL A C 1
ATOM 829 O O . VAL A 1 103 ? 15.735 -7.302 -10.346 1.00 54.97 103 VAL A O 1
ATOM 832 N N . GLU A 1 104 ? 16.177 -9.429 -9.776 1.00 56.56 104 GLU A N 1
ATOM 833 C CA . GLU A 1 104 ? 17.450 -9.100 -9.120 1.00 56.56 104 GLU A CA 1
ATOM 834 C C . GLU A 1 104 ? 18.518 -8.669 -10.137 1.00 56.56 104 GLU A C 1
ATOM 836 O O . GLU A 1 104 ? 18.999 -7.534 -10.065 1.00 56.56 104 GLU A O 1
ATOM 841 N N . GLN A 1 105 ? 18.872 -9.525 -11.108 1.00 52.78 105 GLN A N 1
ATOM 842 C CA . GLN A 1 105 ? 19.912 -9.213 -12.104 1.00 52.78 105 GLN A CA 1
ATOM 843 C C . GLN A 1 105 ? 19.433 -8.249 -13.198 1.00 52.78 105 GLN A C 1
ATOM 845 O O . GLN A 1 105 ? 20.210 -7.399 -13.635 1.00 52.78 105 GLN A O 1
ATOM 850 N N . GLY A 1 106 ? 18.168 -8.354 -13.617 1.00 57.00 106 GLY A N 1
ATOM 851 C CA . GLY A 1 106 ? 17.598 -7.550 -14.702 1.00 57.00 106 GLY A CA 1
ATOM 852 C C . GLY A 1 106 ? 17.057 -6.178 -14.288 1.00 57.00 106 GLY A C 1
ATOM 853 O O . GLY A 1 106 ? 17.277 -5.210 -15.012 1.00 57.00 106 GLY A O 1
ATOM 854 N N . GLY A 1 107 ? 16.380 -6.077 -13.138 1.00 70.88 107 GLY A N 1
ATOM 855 C CA . GLY A 1 107 ? 15.681 -4.860 -12.704 1.00 70.88 107 GLY A CA 1
ATOM 856 C C . GLY A 1 107 ? 16.478 -4.034 -11.696 1.00 70.88 107 GLY A C 1
ATOM 857 O O . GLY A 1 107 ? 17.019 -2.976 -12.021 1.00 70.88 107 GLY A O 1
ATOM 858 N N . VAL A 1 108 ? 16.615 -4.529 -10.463 1.00 80.56 108 VAL A N 1
ATOM 859 C CA . VAL A 1 108 ? 17.221 -3.775 -9.347 1.00 80.56 108 VAL A CA 1
ATOM 860 C C . VAL A 1 108 ? 18.690 -3.431 -9.617 1.00 80.56 108 VAL A C 1
ATOM 862 O O . VAL A 1 108 ? 19.119 -2.297 -9.378 1.00 80.56 108 VAL A O 1
ATOM 865 N N . HIS A 1 109 ? 19.484 -4.377 -10.134 1.00 83.75 109 HIS A N 1
ATOM 866 C CA . HIS A 1 109 ? 20.873 -4.102 -10.517 1.00 83.75 109 HIS A CA 1
ATOM 867 C C . HIS A 1 109 ? 20.972 -3.072 -11.650 1.00 83.75 109 HIS A C 1
ATOM 869 O O . HIS A 1 109 ? 21.864 -2.218 -11.620 1.00 83.75 109 HIS A O 1
ATOM 875 N N . TYR A 1 110 ? 20.050 -3.115 -12.613 1.00 88.25 110 TYR A N 1
ATOM 876 C CA . TYR A 1 110 ? 20.009 -2.165 -13.719 1.00 88.25 110 TYR A CA 1
ATOM 877 C C . TYR A 1 110 ? 19.676 -0.751 -13.231 1.00 88.25 110 TYR A C 1
ATOM 879 O O . TYR A 1 110 ? 20.416 0.178 -13.557 1.00 88.25 110 TYR A O 1
ATOM 887 N N . VAL A 1 111 ? 18.666 -0.593 -12.365 1.00 90.88 111 VAL A N 1
ATOM 888 C CA . VAL A 1 111 ? 18.322 0.689 -11.720 1.00 90.88 111 VAL A CA 1
ATOM 889 C C . VAL A 1 111 ? 19.525 1.259 -10.965 1.00 90.88 111 VAL A C 1
ATOM 891 O O . VAL A 1 111 ? 19.901 2.413 -11.166 1.00 90.88 111 VAL A O 1
ATOM 894 N N . LYS A 1 112 ? 20.200 0.446 -10.143 1.00 89.50 112 LYS A N 1
ATOM 895 C CA . LYS A 1 112 ? 21.376 0.900 -9.382 1.00 89.50 112 LYS A CA 1
ATOM 896 C C . LYS A 1 112 ? 22.516 1.389 -10.276 1.00 89.50 112 LYS A C 1
ATOM 898 O O . LYS A 1 112 ? 23.138 2.397 -9.960 1.00 89.50 112 LYS A O 1
ATOM 903 N N . ARG A 1 113 ? 22.797 0.682 -11.373 1.00 90.56 113 ARG A N 1
ATOM 904 C CA . ARG A 1 113 ? 23.931 0.985 -12.261 1.00 90.56 113 ARG A CA 1
ATOM 905 C C . ARG A 1 113 ? 23.651 2.076 -13.291 1.00 90.56 113 ARG A C 1
ATOM 907 O O . ARG A 1 113 ? 24.598 2.710 -13.725 1.00 90.56 113 ARG A O 1
ATOM 914 N N . ASN A 1 114 ? 22.398 2.271 -13.701 1.00 91.62 114 ASN A N 1
ATOM 915 C CA . ASN A 1 114 ? 22.067 3.128 -14.849 1.00 91.62 114 ASN A CA 1
ATOM 916 C C . ASN A 1 114 ? 21.192 4.321 -14.479 1.00 91.62 114 ASN A C 1
ATOM 918 O O . ASN A 1 114 ? 21.260 5.347 -15.147 1.00 91.62 114 ASN A O 1
ATOM 922 N N . PHE A 1 115 ? 20.367 4.200 -13.438 1.00 92.56 115 PHE A N 1
ATOM 923 C CA . PHE A 1 115 ? 19.586 5.329 -12.946 1.00 92.56 115 PHE A CA 1
ATOM 924 C C . PHE A 1 115 ? 20.310 6.050 -11.810 1.00 92.56 115 PHE A C 1
ATOM 926 O O . PHE A 1 115 ? 20.468 7.265 -11.877 1.00 92.56 115 PHE A O 1
ATOM 933 N N . LEU A 1 116 ? 20.749 5.311 -10.781 1.00 90.88 116 LEU A N 1
ATOM 934 C CA . LEU A 1 116 ? 21.334 5.892 -9.563 1.00 90.88 116 LEU A CA 1
ATOM 935 C C . LEU A 1 116 ? 22.825 6.230 -9.682 1.00 90.88 116 LEU A C 1
ATOM 937 O O . LEU A 1 116 ? 23.308 7.093 -8.949 1.00 90.88 116 LEU A O 1
ATOM 941 N N . ALA A 1 117 ? 23.569 5.551 -10.555 1.00 88.69 117 ALA A N 1
ATOM 942 C CA . ALA A 1 117 ? 25.008 5.762 -10.672 1.00 88.69 117 ALA A CA 1
ATOM 943 C C . ALA A 1 117 ? 25.324 7.205 -11.097 1.00 88.69 117 ALA A C 1
ATOM 945 O O . ALA A 1 117 ? 24.796 7.698 -12.089 1.00 88.69 117 ALA A O 1
ATOM 946 N N . GLY A 1 118 ? 26.184 7.881 -10.331 1.00 79.50 118 GLY A N 1
ATOM 947 C CA . GLY A 1 118 ? 26.618 9.252 -10.620 1.00 79.50 118 GLY A CA 1
ATOM 948 C C . GLY A 1 118 ? 25.583 10.346 -10.333 1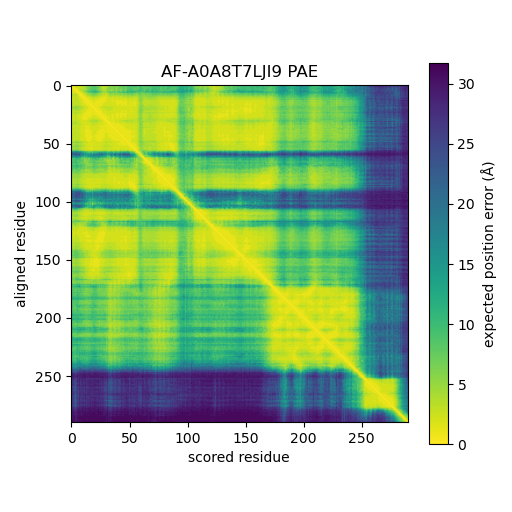.00 79.50 118 GLY A C 1
ATOM 949 O O . GLY A 1 118 ? 25.890 11.518 -10.535 1.00 79.50 118 GLY A O 1
ATOM 950 N N . ARG A 1 119 ? 24.383 10.011 -9.836 1.00 87.44 119 ARG A N 1
ATOM 951 C CA . ARG A 1 119 ? 23.398 11.019 -9.420 1.00 87.44 119 ARG A CA 1
ATOM 952 C C . ARG A 1 119 ? 23.761 11.632 -8.067 1.00 87.44 119 ARG A C 1
ATOM 954 O O . ARG A 1 119 ? 24.110 10.924 -7.123 1.00 87.44 119 ARG A O 1
ATOM 961 N N . ALA A 1 120 ? 23.592 12.948 -7.957 1.00 87.44 120 ALA A N 1
ATOM 962 C CA . ALA A 1 120 ? 23.629 13.643 -6.676 1.00 87.44 120 ALA A CA 1
ATOM 963 C C . ALA A 1 120 ? 22.436 13.242 -5.789 1.00 87.44 120 ALA A C 1
ATOM 965 O O . ALA A 1 120 ? 21.387 12.807 -6.274 1.00 87.44 120 ALA A O 1
ATOM 966 N N . LEU A 1 121 ? 22.589 13.412 -4.472 1.00 85.12 121 LEU A N 1
ATOM 967 C CA . LEU A 1 121 ? 21.492 13.207 -3.530 1.00 85.12 121 LEU A CA 1
ATOM 968 C C . LEU A 1 121 ? 20.355 14.189 -3.830 1.00 85.12 121 LEU A C 1
ATOM 970 O O . LEU A 1 121 ? 20.572 15.391 -3.937 1.00 85.12 121 LEU A O 1
ATOM 974 N N . THR A 1 122 ? 19.136 13.665 -3.915 1.00 90.19 122 THR A N 1
ATOM 975 C CA . THR A 1 122 ? 17.925 14.448 -4.185 1.00 90.19 122 THR A CA 1
ATOM 976 C C . THR A 1 122 ? 16.796 14.067 -3.219 1.00 90.19 122 THR A C 1
ATOM 978 O O . THR A 1 122 ? 16.956 13.188 -2.358 1.00 90.19 122 THR A O 1
ATOM 981 N N . THR A 1 123 ? 15.657 14.750 -3.296 1.00 92.88 123 THR A N 1
ATOM 982 C CA . THR A 1 123 ? 14.446 14.407 -2.534 1.00 92.88 123 THR A CA 1
ATOM 983 C C . THR A 1 123 ? 13.811 13.132 -3.092 1.00 92.88 123 THR A C 1
ATOM 985 O O . THR A 1 123 ? 13.946 12.844 -4.280 1.00 92.88 123 THR A O 1
ATOM 988 N N . SER A 1 124 ? 13.124 12.334 -2.264 1.00 91.50 124 SER A N 1
ATOM 989 C CA . SER A 1 124 ? 12.440 11.135 -2.786 1.00 91.50 124 SER A CA 1
ATOM 990 C C . SER A 1 124 ? 11.365 11.486 -3.816 1.00 91.50 124 SER A C 1
ATOM 992 O O . SER A 1 124 ? 11.205 10.753 -4.785 1.00 91.50 124 SER A O 1
ATOM 994 N N . LEU A 1 125 ? 10.692 12.632 -3.659 1.00 92.44 125 LEU A N 1
ATOM 995 C CA . LEU A 1 125 ? 9.722 13.134 -4.632 1.00 92.44 125 LEU A CA 1
ATOM 996 C C . LEU A 1 125 ? 10.366 13.343 -6.011 1.00 92.44 125 LEU A C 1
ATOM 998 O O . LEU A 1 125 ? 9.870 12.813 -7.003 1.00 92.44 125 LEU A O 1
ATOM 1002 N N . GLN A 1 126 ? 11.496 14.056 -6.066 1.00 94.00 126 GLN A N 1
ATOM 1003 C CA . GLN A 1 126 ? 12.207 14.279 -7.325 1.00 94.00 126 GLN A CA 1
ATOM 1004 C C . GLN A 1 126 ? 12.774 12.972 -7.884 1.00 94.00 126 GLN A C 1
ATOM 1006 O O . GLN A 1 126 ? 12.663 12.722 -9.078 1.00 94.00 126 GLN A O 1
ATOM 1011 N N . ALA A 1 127 ? 13.337 12.107 -7.034 1.00 94.25 127 ALA A N 1
ATOM 1012 C CA . ALA A 1 127 ? 13.840 10.804 -7.464 1.00 94.25 127 ALA A CA 1
ATOM 1013 C C . ALA A 1 127 ? 12.741 9.945 -8.112 1.00 94.25 127 ALA A C 1
ATOM 1015 O O . ALA A 1 127 ? 13.001 9.307 -9.130 1.00 94.25 127 ALA A O 1
ATOM 1016 N N . ASN A 1 128 ? 11.523 9.953 -7.557 1.00 96.00 128 ASN A N 1
ATOM 1017 C CA . ASN A 1 128 ? 10.379 9.221 -8.102 1.00 96.00 128 ASN A CA 1
ATOM 1018 C C . ASN A 1 128 ? 9.867 9.834 -9.419 1.00 96.00 128 ASN A C 1
ATOM 1020 O O . ASN A 1 128 ? 9.551 9.101 -10.354 1.00 96.00 128 ASN A O 1
ATOM 1024 N N . ALA A 1 129 ? 9.848 11.164 -9.549 1.00 95.81 129 ALA A N 1
ATOM 1025 C CA . ALA A 1 129 ? 9.515 11.823 -10.817 1.00 95.81 129 ALA A CA 1
ATOM 1026 C C . ALA A 1 129 ? 10.544 11.508 -11.923 1.00 95.81 129 ALA A C 1
ATOM 1028 O O . ALA A 1 129 ? 10.191 11.146 -13.052 1.00 95.81 129 ALA A O 1
ATOM 1029 N N . ASP A 1 130 ? 11.828 11.587 -11.577 1.00 96.25 130 ASP A N 1
ATOM 1030 C CA . ASP A 1 130 ? 12.945 11.289 -12.468 1.00 96.25 130 ASP A CA 1
ATOM 1031 C C . ASP A 1 130 ? 12.938 9.829 -12.923 1.00 96.25 130 ASP A C 1
ATOM 1033 O O . ASP A 1 130 ? 13.121 9.547 -14.110 1.00 96.25 130 ASP A O 1
ATOM 1037 N N . VAL A 1 131 ? 12.757 8.886 -11.992 1.00 96.38 131 VAL A N 1
ATOM 1038 C CA . VAL A 1 131 ? 12.820 7.455 -12.315 1.00 96.38 131 VAL A CA 1
ATOM 1039 C C . VAL A 1 131 ? 11.637 7.031 -13.166 1.00 96.38 131 VAL A C 1
ATOM 1041 O O . VAL A 1 131 ? 11.820 6.235 -14.082 1.00 96.38 131 VAL A O 1
ATOM 1044 N N . ARG A 1 132 ? 10.456 7.623 -12.955 1.00 96.56 132 ARG A N 1
ATOM 1045 C CA . ARG A 1 132 ? 9.291 7.395 -13.811 1.00 96.56 132 ARG A CA 1
ATOM 1046 C C . ARG A 1 132 ? 9.559 7.842 -15.247 1.00 96.56 132 ARG A C 1
ATOM 1048 O O . ARG A 1 132 ? 9.326 7.088 -16.189 1.00 96.56 132 ARG A O 1
ATOM 1055 N N . THR A 1 133 ? 10.134 9.033 -15.418 1.00 97.06 133 THR A N 1
ATOM 1056 C CA . THR A 1 133 ? 10.543 9.538 -16.740 1.00 97.06 133 THR A CA 1
ATOM 1057 C C . THR A 1 133 ? 11.593 8.628 -17.376 1.00 97.06 133 THR A C 1
ATOM 1059 O O . THR A 1 133 ? 11.503 8.276 -18.553 1.00 97.06 133 THR A O 1
ATOM 1062 N N . TRP A 1 134 ? 12.577 8.193 -16.592 1.00 96.94 134 TRP A N 1
ATOM 1063 C CA . TRP A 1 134 ? 13.609 7.260 -17.032 1.00 96.94 134 TRP A CA 1
ATOM 1064 C C . TRP A 1 134 ? 13.032 5.894 -17.434 1.00 96.94 134 TRP A C 1
ATOM 1066 O O . TRP A 1 134 ? 13.509 5.307 -18.405 1.00 96.94 134 TRP A O 1
ATOM 1076 N N . CYS A 1 135 ? 11.982 5.409 -16.762 1.00 96.94 135 CYS A N 1
ATOM 1077 C CA . CYS A 1 135 ? 11.305 4.159 -17.112 1.00 96.94 135 CYS A CA 1
ATOM 1078 C C . CYS A 1 135 ? 10.628 4.223 -18.488 1.00 96.94 135 CYS A C 1
ATOM 1080 O O . CYS A 1 135 ? 10.705 3.249 -19.236 1.00 96.94 135 CYS A O 1
ATOM 1082 N N . HIS A 1 136 ? 10.049 5.367 -18.871 1.00 96.50 136 HIS A N 1
ATOM 1083 C CA . HIS A 1 136 ? 9.462 5.553 -20.207 1.00 96.50 136 HIS A CA 1
ATOM 1084 C C . HIS A 1 136 ? 10.484 5.878 -21.301 1.00 96.50 136 HIS A C 1
ATOM 1086 O O . HIS A 1 136 ? 10.260 5.560 -22.464 1.00 96.50 136 HIS A O 1
ATOM 1092 N N . THR A 1 137 ? 11.606 6.505 -20.951 1.00 96.31 137 THR A N 1
ATOM 1093 C CA . THR A 1 137 ? 12.583 6.983 -21.938 1.00 96.31 137 THR A CA 1
ATOM 1094 C C . THR A 1 137 ? 13.769 6.036 -22.046 1.00 96.31 137 THR A C 1
ATOM 1096 O O . THR A 1 137 ? 13.876 5.275 -22.995 1.00 96.31 137 THR A O 1
ATOM 1099 N N . VAL A 1 138 ? 14.660 6.017 -21.062 1.00 95.44 138 VAL A N 1
ATOM 1100 C CA . VAL A 1 138 ? 15.915 5.263 -21.141 1.00 95.44 138 VAL A CA 1
ATOM 1101 C C . VAL A 1 138 ? 15.683 3.768 -20.939 1.00 95.44 138 VAL A C 1
ATOM 1103 O O . VAL A 1 138 ? 16.077 2.965 -21.780 1.00 95.44 138 VAL A O 1
ATOM 1106 N N . ALA A 1 139 ? 15.034 3.366 -19.844 1.00 95.06 139 ALA A N 1
ATOM 1107 C CA . ALA A 1 139 ? 14.843 1.948 -19.545 1.00 95.06 139 ALA A CA 1
ATOM 1108 C C . ALA A 1 139 ? 13.815 1.287 -20.473 1.00 95.06 139 ALA A C 1
ATOM 1110 O O . ALA A 1 139 ? 13.958 0.107 -20.789 1.00 95.06 139 ALA A O 1
ATOM 1111 N N . GLY A 1 140 ? 12.800 2.044 -20.897 1.00 95.00 140 GLY A N 1
ATOM 1112 C CA . GLY A 1 140 ? 11.746 1.600 -21.804 1.00 95.00 140 GLY A CA 1
ATOM 1113 C C . GLY A 1 140 ? 12.181 1.529 -23.266 1.00 95.00 140 GLY A C 1
ATOM 1114 O O . GLY A 1 140 ? 11.725 0.634 -23.974 1.00 95.00 140 GLY A O 1
ATOM 1115 N N . MET A 1 141 ? 13.090 2.406 -23.711 1.00 97.25 141 MET A N 1
ATOM 1116 C CA . MET A 1 141 ? 13.549 2.441 -25.109 1.00 97.25 141 MET A CA 1
ATOM 1117 C C . MET A 1 141 ? 14.896 1.749 -25.350 1.00 97.25 141 MET A C 1
ATOM 1119 O O . MET A 1 141 ? 15.346 1.664 -26.492 1.00 97.25 141 MET A O 1
ATOM 1123 N N . ARG A 1 142 ? 15.560 1.241 -24.304 1.00 94.31 142 ARG A N 1
ATOM 1124 C CA . ARG A 1 142 ? 16.832 0.516 -24.456 1.00 94.31 142 ARG A CA 1
ATOM 1125 C C . ARG A 1 142 ? 16.662 -0.751 -25.285 1.00 94.31 142 ARG A C 1
ATOM 1127 O O . ARG A 1 142 ? 15.684 -1.469 -25.123 1.00 94.31 142 ARG A O 1
ATOM 1134 N N . ASN A 1 143 ? 17.693 -1.122 -26.034 1.00 92.62 143 ASN A N 1
ATOM 1135 C CA . ASN A 1 143 ? 17.786 -2.480 -26.553 1.00 92.62 143 ASN A CA 1
ATOM 1136 C C . ASN A 1 143 ? 18.043 -3.460 -25.388 1.00 92.62 143 ASN A C 1
ATOM 1138 O O . ASN A 1 143 ? 19.098 -3.425 -24.748 1.00 92.62 143 ASN A O 1
ATOM 1142 N N . HIS A 1 144 ? 17.056 -4.288 -25.044 1.00 91.31 144 HIS A N 1
ATOM 1143 C CA . HIS A 1 144 ? 17.157 -5.190 -23.902 1.00 91.31 144 HIS A CA 1
ATOM 1144 C C . HIS A 1 144 ? 17.931 -6.466 -24.262 1.00 91.31 144 HIS A C 1
ATOM 1146 O O . HIS A 1 144 ? 17.475 -7.251 -25.080 1.00 91.31 144 HIS A O 1
ATOM 1152 N N . GLY A 1 145 ? 19.033 -6.761 -23.562 1.00 86.12 145 GLY A N 1
ATOM 1153 C CA . GLY A 1 145 ? 19.957 -7.853 -23.927 1.00 86.12 145 GLY A CA 1
ATOM 1154 C C . GLY A 1 145 ? 19.371 -9.271 -24.056 1.00 86.12 145 GLY A C 1
ATOM 1155 O O . GLY A 1 145 ? 19.968 -10.111 -24.710 1.00 86.12 145 GLY A O 1
ATOM 1156 N N . THR A 1 146 ? 18.216 -9.568 -23.449 1.00 86.25 146 THR A N 1
ATOM 1157 C CA . THR A 1 146 ? 17.507 -10.851 -23.658 1.00 86.25 146 THR A CA 1
ATOM 1158 C C . THR A 1 146 ? 16.506 -10.827 -24.816 1.00 86.25 146 THR A C 1
ATOM 1160 O O . THR A 1 146 ? 16.462 -11.766 -25.600 1.00 86.25 146 THR A O 1
ATOM 1163 N N . THR A 1 147 ? 15.654 -9.801 -24.901 1.00 88.06 147 THR A N 1
ATOM 1164 C CA . THR A 1 147 ? 14.558 -9.738 -25.884 1.00 88.06 147 THR A CA 1
ATOM 1165 C C . THR A 1 147 ? 14.993 -9.103 -27.198 1.00 88.06 147 THR A C 1
ATOM 1167 O O . THR A 1 147 ? 14.305 -9.288 -28.188 1.00 88.06 147 THR A O 1
ATOM 1170 N N . HIS A 1 148 ? 16.118 -8.383 -27.199 1.00 91.44 148 HIS A N 1
ATOM 1171 C CA . HIS A 1 148 ? 16.658 -7.587 -28.303 1.00 91.44 148 HIS A CA 1
ATOM 1172 C C . HIS A 1 148 ? 15.705 -6.506 -28.845 1.00 91.44 148 HIS A C 1
ATOM 1174 O O . HIS A 1 148 ? 15.923 -5.968 -29.926 1.00 91.44 148 HIS A O 1
ATOM 1180 N N . ASP A 1 149 ? 14.696 -6.149 -28.047 1.00 93.12 149 ASP A N 1
ATOM 1181 C CA . ASP A 1 149 ? 13.672 -5.157 -28.364 1.00 93.12 149 ASP A CA 1
ATOM 1182 C C . ASP A 1 149 ? 13.598 -4.085 -27.269 1.00 93.12 149 ASP A C 1
ATOM 1184 O O . ASP A 1 149 ? 13.857 -4.398 -26.097 1.00 93.12 149 ASP A O 1
ATOM 1188 N N . PRO A 1 150 ? 13.159 -2.858 -27.609 1.00 96.81 150 PRO A N 1
ATOM 1189 C CA . PRO A 1 150 ? 12.734 -1.852 -26.641 1.00 96.81 150 PRO A CA 1
ATOM 1190 C C . PRO A 1 150 ? 11.570 -2.348 -25.764 1.00 96.81 150 PRO A C 1
ATOM 1192 O O . PRO A 1 150 ? 10.483 -2.604 -26.296 1.00 96.81 150 PRO A O 1
ATOM 1195 N N . PRO A 1 151 ? 11.746 -2.470 -24.429 1.00 96.56 151 PRO A N 1
ATOM 1196 C CA . PRO A 1 151 ? 10.709 -2.986 -23.539 1.00 96.56 151 PRO A CA 1
ATOM 1197 C C . PRO A 1 151 ? 9.356 -2.279 -23.646 1.00 96.56 151 PRO A C 1
ATOM 1199 O O . PRO A 1 151 ? 8.323 -2.940 -23.666 1.00 96.56 151 PRO A O 1
ATOM 1202 N N . LEU A 1 152 ? 9.347 -0.948 -23.749 1.00 97.19 152 LEU A N 1
ATOM 1203 C CA . LEU A 1 152 ? 8.115 -0.162 -23.826 1.00 97.19 152 LEU A CA 1
ATOM 1204 C C . LEU A 1 152 ? 7.357 -0.408 -25.138 1.00 97.19 152 LEU A C 1
ATOM 1206 O O . LEU A 1 152 ? 6.140 -0.573 -25.128 1.00 97.19 152 LEU A O 1
ATOM 1210 N N . LEU A 1 153 ? 8.066 -0.492 -26.268 1.00 97.50 153 LEU A N 1
ATOM 1211 C CA . LEU A 1 153 ? 7.429 -0.789 -27.555 1.00 97.50 153 LEU A CA 1
ATOM 1212 C C . LEU A 1 153 ? 6.865 -2.210 -27.571 1.00 97.50 153 LEU A C 1
ATOM 1214 O O . LEU A 1 153 ? 5.734 -2.429 -27.995 1.00 97.50 153 LEU A O 1
ATOM 1218 N N . ARG A 1 154 ? 7.631 -3.171 -27.045 1.00 96.62 154 ARG A N 1
ATOM 1219 C CA . ARG A 1 154 ? 7.201 -4.565 -26.916 1.00 96.62 154 ARG A CA 1
ATOM 1220 C C . ARG A 1 154 ? 5.982 -4.713 -26.002 1.00 96.62 154 ARG A C 1
ATOM 1222 O O . ARG A 1 154 ? 5.127 -5.555 -26.269 1.00 96.62 154 ARG A O 1
ATOM 1229 N N . PHE A 1 155 ? 5.902 -3.906 -24.943 1.00 97.19 155 PHE A N 1
ATOM 1230 C CA . PHE A 1 155 ? 4.745 -3.844 -24.054 1.00 97.19 155 PHE A CA 1
ATOM 1231 C C . PHE A 1 155 ? 3.481 -3.431 -24.816 1.00 97.19 155 PHE A C 1
ATOM 1233 O O . PHE A 1 155 ? 2.537 -4.220 -24.875 1.00 97.19 155 PHE A O 1
ATOM 1240 N N . HIS A 1 156 ? 3.496 -2.263 -25.463 1.00 97.00 156 HIS A N 1
ATOM 1241 C CA . HIS A 1 156 ? 2.338 -1.753 -26.202 1.00 97.00 156 HIS A CA 1
ATOM 1242 C C . HIS A 1 156 ? 1.928 -2.652 -27.373 1.00 97.00 156 HIS A C 1
ATOM 1244 O O . HIS A 1 156 ? 0.741 -2.829 -27.626 1.00 97.00 156 HIS A O 1
ATOM 1250 N N . ALA A 1 157 ? 2.896 -3.241 -28.079 1.00 96.44 157 ALA A N 1
ATOM 1251 C CA . ALA A 1 157 ? 2.612 -4.058 -29.254 1.00 96.44 157 ALA A CA 1
ATOM 1252 C C . ALA A 1 157 ? 2.010 -5.436 -28.924 1.00 96.44 157 ALA A C 1
ATOM 1254 O O . ALA A 1 157 ? 1.284 -5.990 -29.750 1.00 96.44 157 ALA A O 1
ATOM 1255 N N . HIS A 1 158 ? 2.333 -6.021 -27.763 1.00 94.56 158 HIS A N 1
ATOM 1256 C CA . HIS A 1 158 ? 2.067 -7.445 -27.519 1.00 94.56 158 HIS A CA 1
ATOM 1257 C C . HIS A 1 158 ? 1.547 -7.798 -26.124 1.00 94.56 158 HIS A C 1
ATOM 1259 O O . HIS A 1 158 ? 0.738 -8.713 -26.007 1.00 94.56 158 HIS A O 1
ATOM 1265 N N . GLU A 1 159 ? 2.036 -7.153 -25.062 1.00 95.25 159 GLU A N 1
ATOM 1266 C CA . GLU A 1 159 ? 1.715 -7.576 -23.690 1.00 95.25 159 GLU A CA 1
ATOM 1267 C C . GLU A 1 159 ? 0.494 -6.849 -23.135 1.00 95.25 159 GLU A C 1
ATOM 1269 O O . GLU A 1 159 ? -0.300 -7.473 -22.438 1.00 95.25 159 GLU A O 1
ATOM 1274 N N . GLN A 1 160 ? 0.311 -5.570 -23.476 1.00 94.94 160 GLN A N 1
ATOM 1275 C CA . GLN A 1 160 ? -0.755 -4.743 -22.912 1.00 94.94 160 GLN A CA 1
ATOM 1276 C C . GLN A 1 160 ? -2.147 -5.359 -23.124 1.00 94.94 160 GLN A C 1
ATOM 1278 O O . GLN A 1 160 ? -2.923 -5.468 -22.182 1.00 94.94 160 GLN A O 1
ATOM 1283 N N . ALA A 1 161 ? -2.425 -5.875 -24.326 1.00 94.31 161 ALA A N 1
ATOM 1284 C CA . ALA A 1 161 ? -3.705 -6.509 -24.653 1.00 94.31 161 ALA A CA 1
ATOM 1285 C C . ALA A 1 161 ? -3.996 -7.805 -23.864 1.00 94.31 161 ALA A C 1
ATOM 1287 O O . ALA A 1 161 ? -5.131 -8.275 -23.864 1.00 94.31 161 ALA A O 1
ATOM 1288 N N . ALA A 1 162 ? -2.988 -8.403 -23.220 1.00 94.19 162 ALA A N 1
ATOM 1289 C CA . ALA A 1 162 ? -3.136 -9.601 -22.397 1.00 94.19 162 ALA A CA 1
ATOM 1290 C C . ALA A 1 162 ? -3.289 -9.288 -20.897 1.00 94.19 162 ALA A C 1
ATOM 1292 O O . ALA A 1 162 ? -3.521 -10.205 -20.105 1.00 94.19 162 ALA A O 1
ATOM 1293 N N . LEU A 1 163 ? -3.130 -8.029 -20.481 1.00 95.94 163 LEU A N 1
ATOM 1294 C CA . LEU A 1 163 ? -3.318 -7.618 -19.092 1.00 95.94 163 LEU A CA 1
ATOM 1295 C C . LEU A 1 163 ? -4.808 -7.446 -18.763 1.00 95.94 163 LEU A C 1
ATOM 1297 O O . LEU A 1 163 ? -5.662 -7.358 -19.644 1.00 95.94 163 LEU A O 1
ATOM 1301 N N . HIS A 1 164 ? -5.133 -7.445 -17.473 1.00 95.69 164 HIS A N 1
ATOM 1302 C CA . HIS A 1 164 ? -6.475 -7.112 -17.014 1.00 95.69 164 HIS A CA 1
ATOM 1303 C C . HIS A 1 164 ? -6.674 -5.596 -17.016 1.00 95.69 164 HIS A C 1
ATOM 1305 O O . HIS A 1 164 ? -5.753 -4.872 -16.634 1.00 95.69 164 HIS A O 1
ATOM 1311 N N . PRO A 1 165 ? -7.870 -5.111 -17.392 1.00 95.31 165 PRO A N 1
ATOM 1312 C CA . PRO A 1 165 ? -8.154 -3.687 -17.362 1.00 95.31 165 PRO A CA 1
ATOM 1313 C C . PRO A 1 165 ? -8.058 -3.161 -15.931 1.00 95.31 165 PRO A C 1
ATOM 1315 O O . PRO A 1 165 ? -8.496 -3.815 -14.979 1.00 95.31 165 PRO A O 1
ATOM 1318 N N . LEU A 1 166 ? -7.516 -1.956 -15.777 1.00 94.38 166 LEU A N 1
ATOM 1319 C CA . LEU A 1 166 ? -7.471 -1.299 -14.478 1.00 94.38 166 LEU A CA 1
ATOM 1320 C C . LEU A 1 166 ? -8.903 -0.988 -13.984 1.00 94.38 166 LEU A C 1
ATOM 1322 O O . LEU A 1 166 ? -9.680 -0.373 -14.721 1.00 94.38 166 LEU A O 1
ATOM 1326 N N . PRO A 1 167 ? -9.277 -1.365 -12.746 1.00 93.25 167 PRO A N 1
ATOM 1327 C CA . PRO A 1 167 ? -10.571 -1.001 -12.179 1.00 93.25 167 PRO A CA 1
ATOM 1328 C C . PRO A 1 167 ? -10.768 0.521 -12.121 1.00 93.25 167 PRO A C 1
ATOM 1330 O O . PRO A 1 167 ? -9.828 1.267 -11.849 1.00 93.25 167 PRO A O 1
ATOM 1333 N N . ALA A 1 168 ? -12.011 0.982 -12.303 1.00 90.44 168 ALA A N 1
ATOM 1334 C CA . ALA A 1 168 ? -12.340 2.413 -12.308 1.00 90.44 168 ALA A CA 1
ATOM 1335 C C . ALA A 1 168 ? -12.007 3.119 -10.981 1.00 90.44 168 ALA A C 1
ATOM 1337 O O . ALA A 1 168 ? -11.634 4.292 -10.969 1.00 90.44 168 ALA A O 1
ATOM 1338 N N . SER A 1 169 ? -12.134 2.405 -9.861 1.00 89.19 169 SER A N 1
ATOM 1339 C CA . SER A 1 169 ? -11.742 2.884 -8.539 1.00 89.19 169 SER A CA 1
ATOM 1340 C C . SER A 1 169 ? -10.489 2.153 -8.053 1.00 89.19 169 SER A C 1
ATOM 1342 O O . SER A 1 169 ? -10.443 0.919 -8.126 1.00 89.19 169 SER A O 1
ATOM 1344 N N . PRO A 1 170 ? -9.496 2.866 -7.493 1.00 86.50 170 PRO A N 1
ATOM 1345 C CA . PRO A 1 170 ? -8.356 2.218 -6.861 1.00 86.50 170 PRO A CA 1
ATOM 1346 C C . PRO A 1 170 ? -8.806 1.389 -5.655 1.00 86.50 170 PRO A C 1
ATOM 1348 O O . PRO A 1 170 ? -9.801 1.718 -5.008 1.00 86.50 170 PRO A O 1
ATOM 1351 N N . TYR A 1 171 ? -8.045 0.343 -5.336 1.00 87.38 171 TYR A N 1
ATOM 1352 C CA . TYR A 1 171 ? -8.267 -0.436 -4.120 1.00 87.38 171 TYR A CA 1
ATOM 1353 C C . TYR A 1 171 ? -8.205 0.473 -2.890 1.00 87.38 171 TYR A C 1
ATOM 1355 O O . TYR A 1 171 ? -7.229 1.209 -2.698 1.00 87.38 171 TYR A O 1
ATOM 1363 N N . ASP A 1 172 ? -9.249 0.409 -2.066 1.00 83.25 172 ASP A N 1
ATOM 1364 C CA . ASP A 1 172 ? -9.262 1.062 -0.767 1.00 83.25 172 ASP A CA 1
ATOM 1365 C C . ASP A 1 172 ? -8.329 0.303 0.172 1.00 83.25 172 ASP A C 1
ATOM 1367 O O . ASP A 1 172 ? -8.526 -0.885 0.420 1.00 83.25 172 ASP A O 1
ATOM 1371 N N . LEU A 1 173 ? -7.297 0.982 0.671 1.00 82.62 173 LEU A N 1
ATOM 1372 C CA . LEU A 1 173 ? -6.239 0.354 1.447 1.00 82.62 173 LEU A CA 1
ATOM 1373 C C . LEU A 1 173 ? -6.793 -0.096 2.803 1.00 82.62 173 LEU A C 1
ATOM 1375 O O . LEU A 1 173 ? -6.770 0.640 3.789 1.00 82.62 173 LEU A O 1
ATOM 1379 N N . ALA A 1 174 ? -7.301 -1.324 2.824 1.00 85.62 174 ALA A N 1
ATOM 1380 C CA . ALA A 1 174 ? -7.899 -1.935 3.987 1.00 85.62 174 ALA A CA 1
ATOM 1381 C C . ALA A 1 174 ? -6.876 -2.784 4.732 1.00 85.62 174 ALA A C 1
ATOM 1383 O O . ALA A 1 174 ? -6.285 -3.695 4.163 1.00 85.62 174 ALA A O 1
ATOM 1384 N N . ILE A 1 175 ? -6.671 -2.487 6.013 1.00 85.69 175 ILE A N 1
ATOM 1385 C CA . ILE A 1 175 ? -5.772 -3.246 6.882 1.00 85.69 175 ILE A CA 1
ATOM 1386 C C . ILE A 1 175 ? -6.615 -4.117 7.799 1.00 85.69 175 ILE A C 1
ATOM 1388 O O . ILE A 1 175 ? -7.469 -3.612 8.533 1.00 85.69 175 ILE A O 1
ATOM 1392 N N . TRP A 1 176 ? -6.337 -5.416 7.789 1.00 89.88 176 TRP A N 1
ATOM 1393 C CA . TRP A 1 176 ? -6.906 -6.343 8.753 1.00 89.88 176 TRP A CA 1
ATOM 1394 C C . TRP A 1 176 ? -6.079 -6.354 10.041 1.00 89.88 176 TRP A C 1
ATOM 1396 O O . TRP A 1 176 ? -4.849 -6.308 10.014 1.00 89.88 176 TRP A O 1
ATOM 1406 N N . LYS A 1 177 ? -6.753 -6.431 11.191 1.00 90.44 177 LYS A N 1
ATOM 1407 C CA . LYS A 1 177 ? -6.141 -6.596 12.516 1.00 90.44 177 LYS A CA 1
ATOM 1408 C C . LYS A 1 177 ? -7.059 -7.403 13.427 1.00 90.44 177 LYS A C 1
ATOM 1410 O O . LYS A 1 177 ? -8.275 -7.289 13.336 1.00 90.44 177 LYS A O 1
ATOM 1415 N N . ARG A 1 178 ? -6.496 -8.182 14.353 1.00 92.88 178 ARG A N 1
ATOM 1416 C CA . ARG A 1 178 ? -7.269 -8.752 15.467 1.00 92.88 178 ARG A CA 1
ATOM 1417 C C . ARG A 1 178 ? -7.273 -7.793 16.648 1.00 92.88 178 ARG A C 1
ATOM 1419 O O . ARG A 1 178 ? -6.215 -7.306 17.048 1.00 92.88 178 ARG A O 1
ATOM 1426 N N . ALA A 1 179 ? -8.448 -7.545 17.210 1.00 94.88 179 ALA A N 1
ATOM 1427 C CA . ALA A 1 179 ? -8.605 -6.736 18.408 1.00 94.88 179 ALA A CA 1
ATOM 1428 C C . ALA A 1 179 ? -9.612 -7.378 19.365 1.00 94.88 179 ALA A C 1
ATOM 1430 O O . ALA A 1 179 ? -10.647 -7.900 18.951 1.00 94.88 179 ALA A O 1
ATOM 1431 N N . LYS A 1 180 ? -9.316 -7.319 20.664 1.00 96.44 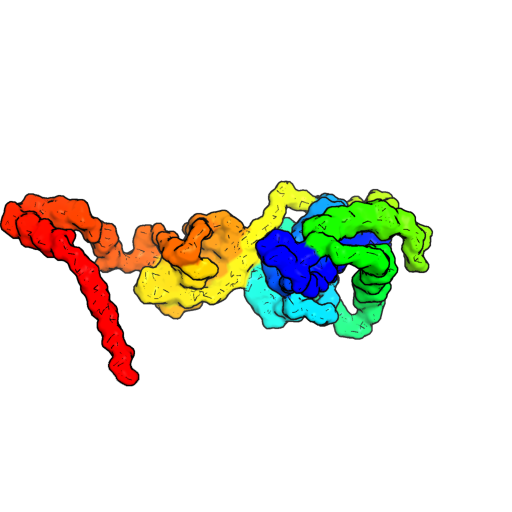180 LYS A N 1
ATOM 1432 C CA . LYS A 1 180 ? -10.234 -7.783 21.703 1.00 96.44 180 LYS A CA 1
ATOM 1433 C C . LYS A 1 180 ? -11.313 -6.732 21.939 1.00 96.44 180 LYS A C 1
ATOM 1435 O O . LYS A 1 180 ? -10.985 -5.557 22.088 1.00 96.44 180 LYS A O 1
ATOM 1440 N N . LEU A 1 181 ? -12.573 -7.153 22.042 1.00 96.12 181 LEU A N 1
ATOM 1441 C CA . LEU A 1 181 ? -13.633 -6.267 22.516 1.00 96.12 181 LEU A CA 1
ATOM 1442 C C . LEU A 1 181 ? -13.526 -6.102 24.035 1.00 96.12 181 LEU A C 1
ATOM 1444 O O . LEU A 1 181 ? -13.649 -7.072 24.792 1.00 96.12 181 LEU A O 1
ATOM 1448 N N . HIS A 1 182 ? -13.273 -4.878 24.485 1.00 92.88 182 HIS A N 1
ATOM 1449 C CA . HIS A 1 182 ? -13.120 -4.554 25.898 1.00 92.88 182 HIS A CA 1
ATOM 1450 C C . HIS A 1 182 ? -14.482 -4.438 26.610 1.00 92.88 182 HIS A C 1
ATOM 1452 O O . HIS A 1 182 ? -15.544 -4.422 25.988 1.00 92.88 182 HIS A O 1
ATOM 1458 N N . ARG A 1 183 ? -14.461 -4.401 27.952 1.00 88.94 183 ARG A N 1
ATOM 1459 C CA . ARG A 1 183 ? -15.673 -4.367 28.804 1.00 88.94 183 ARG A CA 1
ATOM 1460 C C . ARG A 1 183 ? -16.537 -3.120 28.598 1.00 88.94 183 ARG A C 1
ATOM 1462 O O . ARG A 1 183 ? -17.713 -3.122 28.947 1.00 88.94 183 ARG A O 1
ATOM 1469 N N . ASP A 1 184 ? -15.953 -2.063 28.054 1.00 88.19 184 ASP A N 1
ATOM 1470 C CA . ASP A 1 184 ? -16.624 -0.824 27.676 1.00 88.19 184 ASP A CA 1
ATOM 1471 C C . ASP A 1 184 ? -17.279 -0.896 26.282 1.00 88.19 184 ASP A C 1
ATOM 1473 O O . ASP A 1 184 ? -17.832 0.100 25.829 1.00 88.19 184 ASP A O 1
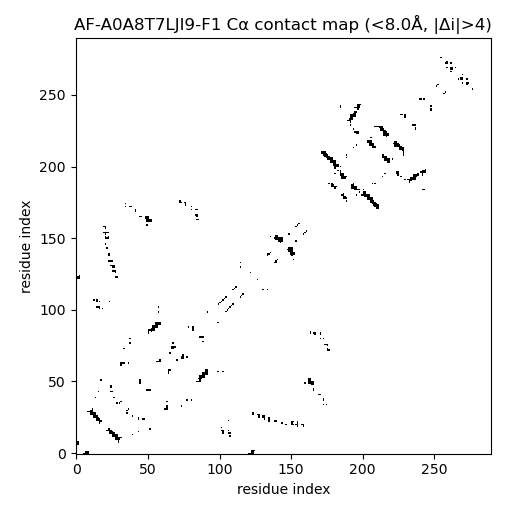ATOM 1477 N N . CYS A 1 185 ? -17.286 -2.075 25.646 1.00 92.56 185 CYS A N 1
ATOM 1478 C CA . CYS A 1 185 ? -17.819 -2.345 24.307 1.00 92.56 185 CYS A CA 1
ATOM 1479 C C . CYS A 1 185 ? -17.011 -1.719 23.164 1.00 92.56 185 CYS A C 1
ATOM 1481 O O . CYS A 1 185 ? -17.575 -1.529 22.090 1.00 92.56 185 CYS A O 1
ATOM 1483 N N . TYR A 1 186 ? -15.717 -1.428 23.352 1.00 95.31 186 TYR A N 1
ATOM 1484 C CA . TYR A 1 186 ? -14.855 -0.894 22.290 1.00 95.31 186 TYR A CA 1
ATOM 1485 C C . TYR A 1 186 ? -13.713 -1.837 21.914 1.00 95.31 186 TYR A C 1
ATOM 1487 O O . TYR A 1 186 ? -13.139 -2.528 22.757 1.00 95.31 186 TYR A O 1
ATOM 1495 N N . VAL A 1 187 ? -13.374 -1.848 20.626 1.00 96.69 187 VAL A N 1
ATOM 1496 C CA . VAL A 1 187 ? -12.073 -2.300 20.128 1.00 96.69 187 VAL A CA 1
ATOM 1497 C C . VAL A 1 187 ? -11.192 -1.086 19.861 1.00 96.69 187 VAL A C 1
ATOM 1499 O O . VAL A 1 187 ? -11.688 -0.028 19.469 1.00 96.69 187 VAL A O 1
ATOM 1502 N N . VAL A 1 188 ? -9.882 -1.247 20.038 1.00 96.44 188 VAL A N 1
ATOM 1503 C CA . VAL A 1 188 ? -8.904 -0.201 19.723 1.00 96.44 188 VAL A CA 1
ATOM 1504 C C . VAL A 1 188 ? -8.237 -0.505 18.387 1.00 96.44 188 VAL A C 1
ATOM 1506 O O . VAL A 1 188 ? -7.575 -1.535 18.226 1.00 96.44 188 VAL A O 1
ATOM 1509 N N . PHE A 1 189 ? -8.371 0.415 17.438 1.00 94.44 189 PHE A N 1
ATOM 1510 C CA . PHE A 1 189 ? -7.719 0.353 16.135 1.00 94.44 189 PHE A CA 1
ATOM 1511 C C . PHE A 1 189 ? -7.098 1.713 15.816 1.00 94.44 189 PHE A C 1
ATOM 1513 O O . PHE A 1 189 ? -7.770 2.732 15.918 1.00 94.44 189 PHE A O 1
ATOM 1520 N N . GLU A 1 190 ? -5.798 1.724 15.502 1.00 91.31 190 GLU A N 1
ATOM 1521 C CA . GLU A 1 190 ? -5.017 2.949 15.243 1.00 91.31 190 GLU A CA 1
ATOM 1522 C C . GLU A 1 190 ? -5.226 4.068 16.281 1.00 91.31 190 GLU A C 1
ATOM 1524 O O . GLU A 1 190 ? -5.399 5.233 15.948 1.00 91.31 190 GLU A O 1
ATOM 1529 N N . GLN A 1 191 ? -5.199 3.701 17.568 1.00 93.50 191 GLN A N 1
ATOM 1530 C CA . GLN A 1 191 ? -5.392 4.615 18.707 1.00 93.50 191 GLN A CA 1
ATOM 1531 C C . GLN A 1 191 ? -6.788 5.262 18.797 1.00 93.50 191 GLN A C 1
ATOM 1533 O O . GLN A 1 191 ? -6.995 6.131 19.639 1.00 93.50 191 GLN A O 1
ATOM 1538 N N . ALA A 1 192 ? -7.756 4.824 17.994 1.00 96.38 192 ALA A N 1
ATOM 1539 C CA . ALA A 1 192 ? -9.160 5.205 18.103 1.00 96.38 192 ALA A CA 1
ATOM 1540 C C . ALA A 1 192 ? -10.021 4.029 18.587 1.00 96.38 192 ALA A C 1
ATOM 1542 O O . ALA A 1 192 ? -9.631 2.860 18.488 1.00 96.38 192 ALA A O 1
ATOM 1543 N N . TYR A 1 193 ? -11.199 4.345 19.122 1.00 96.44 193 TYR A N 1
ATOM 1544 C CA . TYR A 1 193 ? -12.100 3.386 19.751 1.00 96.44 193 TYR A CA 1
ATOM 1545 C C . TYR A 1 193 ? -13.346 3.189 18.895 1.00 96.44 193 TYR A C 1
ATOM 1547 O O . TYR A 1 193 ? -14.085 4.137 18.639 1.00 96.44 193 TYR A O 1
ATOM 1555 N N . TYR A 1 194 ? -13.630 1.945 18.522 1.00 96.88 194 TYR A N 1
ATOM 1556 C CA . TYR A 1 194 ? -14.797 1.586 17.717 1.00 96.88 194 TYR A CA 1
ATOM 1557 C C . TYR A 1 194 ? -15.679 0.628 18.499 1.00 96.88 194 TYR A C 1
ATOM 1559 O O . TYR A 1 194 ? -15.216 -0.411 18.969 1.00 96.88 194 TYR A O 1
ATOM 1567 N N . SER A 1 195 ? -16.943 0.994 18.683 1.00 95.94 195 SER A N 1
ATOM 1568 C CA . SER A 1 195 ? -17.860 0.174 19.474 1.00 95.94 195 SER A CA 1
ATOM 1569 C C . SER A 1 195 ? -18.296 -1.096 18.732 1.00 95.94 195 SER A C 1
ATOM 1571 O O . SER A 1 195 ? -18.434 -1.082 17.509 1.00 95.94 195 SER A O 1
ATOM 1573 N N . ALA A 1 196 ? -18.589 -2.171 19.459 1.00 95.69 196 ALA A N 1
ATOM 1574 C CA . ALA A 1 196 ? -19.251 -3.366 18.927 1.00 95.69 196 ALA A CA 1
ATOM 1575 C C . ALA A 1 196 ? -20.290 -3.900 19.929 1.00 95.69 196 ALA A C 1
ATOM 1577 O O . ALA A 1 196 ? -20.193 -3.579 21.116 1.00 95.69 196 ALA A O 1
ATOM 1578 N N . PRO A 1 197 ? -21.264 -4.724 19.495 1.00 94.56 197 PRO A N 1
ATOM 1579 C CA . PRO A 1 197 ? -22.322 -5.226 20.368 1.00 94.56 197 PRO A CA 1
ATOM 1580 C C . PRO A 1 197 ? -21.806 -5.859 21.665 1.00 94.56 197 PRO A C 1
ATOM 1582 O O . PRO A 1 197 ? -20.977 -6.767 21.633 1.00 94.56 197 PRO A O 1
ATOM 1585 N N . PHE A 1 198 ? -22.362 -5.446 22.807 1.00 91.38 198 PHE A N 1
ATOM 1586 C CA . PHE A 1 198 ? -21.966 -5.900 24.146 1.00 91.38 198 PHE A CA 1
ATOM 1587 C C . PHE A 1 198 ? -21.983 -7.425 24.332 1.00 91.38 198 PHE A C 1
ATOM 1589 O O . PHE A 1 198 ? -21.250 -7.971 25.153 1.00 91.38 198 PHE A O 1
ATOM 1596 N N . ARG A 1 199 ? -22.800 -8.138 23.548 1.00 92.00 199 ARG A N 1
ATOM 1597 C CA . ARG A 1 199 ? -22.856 -9.609 23.525 1.00 92.00 199 ARG A CA 1
ATOM 1598 C C . ARG A 1 199 ? -21.515 -10.249 23.144 1.00 92.00 199 ARG A C 1
ATOM 1600 O O . ARG A 1 199 ? -21.288 -11.418 23.432 1.00 92.00 199 ARG A O 1
ATOM 1607 N N . LEU A 1 200 ? -20.635 -9.483 22.503 1.00 93.62 200 LEU A N 1
ATOM 1608 C CA . LEU A 1 200 ? -19.323 -9.914 22.035 1.00 93.62 200 LEU A CA 1
ATOM 1609 C C . LEU A 1 200 ? -18.190 -9.529 23.002 1.00 93.62 200 LEU A C 1
ATOM 1611 O O . LEU A 1 200 ? -17.020 -9.703 22.664 1.00 93.62 200 LEU A O 1
ATOM 1615 N N . ILE A 1 201 ? -18.494 -8.973 24.187 1.00 93.38 201 ILE A N 1
ATOM 1616 C CA . ILE A 1 201 ? -17.466 -8.525 25.142 1.00 93.38 201 ILE A CA 1
ATOM 1617 C C . ILE A 1 201 ? -16.513 -9.679 25.464 1.00 93.38 201 ILE A C 1
ATOM 1619 O O . ILE A 1 201 ? -16.925 -10.798 25.756 1.00 93.38 201 ILE A O 1
ATOM 1623 N N . GLY A 1 202 ? -15.212 -9.388 25.434 1.00 91.38 202 GLY A N 1
ATOM 1624 C CA . GLY A 1 202 ? -14.152 -10.351 25.711 1.00 91.38 202 GLY A CA 1
ATOM 1625 C C . GLY A 1 202 ? -13.734 -11.201 24.510 1.00 91.38 202 GLY A C 1
ATOM 1626 O O . GLY A 1 202 ? -12.655 -11.796 24.571 1.00 91.38 202 GLY A O 1
ATOM 1627 N N . GLN A 1 203 ? -14.517 -11.222 23.427 1.00 95.06 203 GLN A N 1
ATOM 1628 C CA . GLN A 1 203 ? -14.183 -11.951 22.205 1.00 95.06 203 GLN A CA 1
ATOM 1629 C C . GLN A 1 203 ? -13.116 -11.219 21.378 1.00 95.06 203 GLN A C 1
ATOM 1631 O O . GLN A 1 203 ? -12.909 -10.009 21.508 1.00 95.06 203 GLN A O 1
ATOM 1636 N N . GLN A 1 204 ? -12.421 -11.974 20.527 1.00 96.19 204 GLN A N 1
ATOM 1637 C CA . GLN A 1 204 ? -11.508 -11.433 19.521 1.00 96.19 204 GLN A CA 1
ATOM 1638 C C . GLN A 1 204 ? -12.293 -11.160 18.240 1.00 96.19 204 GLN A C 1
ATOM 1640 O O . GLN A 1 204 ? -12.885 -12.080 17.683 1.00 96.19 204 GLN A O 1
ATOM 1645 N N . LEU A 1 205 ? -12.261 -9.918 17.773 1.00 96.19 205 LEU A N 1
ATOM 1646 C CA . LEU A 1 205 ? -12.887 -9.488 16.529 1.00 96.19 205 LEU A CA 1
ATOM 1647 C C . LEU A 1 205 ? -11.818 -9.217 15.472 1.00 96.19 205 LEU A C 1
ATOM 1649 O O . LEU A 1 205 ? -10.695 -8.806 15.791 1.00 96.19 205 LEU A O 1
ATOM 1653 N N . TRP A 1 206 ? -12.179 -9.418 14.210 1.00 95.19 206 TRP A N 1
ATOM 1654 C CA . TRP A 1 206 ? -11.415 -8.872 13.099 1.00 95.19 206 TRP A CA 1
ATOM 1655 C C . TRP A 1 206 ? -11.838 -7.429 12.860 1.00 95.19 206 TRP A C 1
ATOM 1657 O O . TRP A 1 206 ? -13.022 -7.111 12.802 1.00 95.19 206 TRP A O 1
ATOM 1667 N N . VAL A 1 207 ? -10.854 -6.560 12.700 1.00 95.19 207 VAL A N 1
ATOM 1668 C CA . VAL A 1 207 ? -11.022 -5.163 12.329 1.00 95.19 207 VAL A CA 1
ATOM 1669 C C . VAL A 1 207 ? -10.466 -5.004 10.927 1.00 95.19 207 VAL A C 1
ATOM 1671 O O . VAL A 1 207 ? -9.275 -5.227 10.728 1.00 95.19 207 VAL A O 1
ATOM 1674 N N . ARG A 1 208 ? -11.310 -4.620 9.973 1.00 93.75 208 ARG A N 1
ATOM 1675 C CA . ARG A 1 208 ? -10.900 -4.188 8.635 1.00 93.75 208 ARG A CA 1
ATOM 1676 C C . ARG A 1 208 ? -10.993 -2.668 8.591 1.00 93.75 208 ARG A C 1
ATOM 1678 O O . ARG A 1 208 ? -12.097 -2.128 8.543 1.00 93.75 208 ARG A O 1
ATOM 1685 N N . GLY A 1 209 ? -9.857 -1.982 8.628 1.00 92.56 209 GLY A N 1
ATOM 1686 C CA . GLY A 1 209 ? -9.806 -0.525 8.507 1.00 92.56 209 GLY A CA 1
ATOM 1687 C C . GLY A 1 209 ? -9.466 -0.091 7.087 1.00 92.56 209 GLY A C 1
ATOM 1688 O O . GLY A 1 209 ? -8.290 -0.144 6.735 1.00 92.56 209 GLY A O 1
ATOM 1689 N N . GLY A 1 210 ? -10.459 0.364 6.318 1.00 89.81 210 GLY A N 1
ATOM 1690 C CA . GLY A 1 210 ? -10.309 1.028 5.011 1.00 89.81 210 GLY A CA 1
ATOM 1691 C C . GLY A 1 210 ? -10.127 2.542 5.150 1.00 89.81 210 GLY A C 1
ATOM 1692 O O . GLY A 1 210 ? -10.173 3.063 6.260 1.00 89.81 210 GLY A O 1
ATOM 1693 N N . SER A 1 211 ? -9.901 3.290 4.073 1.00 85.75 211 SER A N 1
ATOM 1694 C CA . SER A 1 211 ? -9.588 4.729 4.165 1.00 85.75 211 SER A CA 1
ATOM 1695 C C . SER A 1 211 ? -10.730 5.579 4.727 1.00 85.75 211 SER A C 1
ATOM 1697 O O . SER A 1 211 ? -10.463 6.592 5.370 1.00 85.75 211 SER A O 1
ATOM 1699 N N . GLN A 1 212 ? -11.984 5.168 4.518 1.00 87.75 212 GLN A N 1
ATOM 1700 C CA . GLN A 1 212 ? -13.175 5.920 4.938 1.00 87.75 212 GLN A CA 1
ATOM 1701 C C . GLN A 1 212 ? -13.934 5.261 6.088 1.00 87.75 212 GLN A C 1
ATOM 1703 O O . GLN A 1 212 ? -14.626 5.946 6.843 1.00 87.75 212 GLN A O 1
ATOM 1708 N N . ASP A 1 213 ? -13.816 3.944 6.239 1.00 93.06 213 ASP A N 1
ATOM 1709 C CA . ASP A 1 213 ? -14.603 3.173 7.189 1.00 93.06 213 ASP A CA 1
ATOM 1710 C C . ASP A 1 213 ? -13.790 2.099 7.918 1.00 93.06 213 ASP A C 1
ATOM 1712 O O . ASP A 1 213 ? -12.745 1.621 7.475 1.00 93.06 213 ASP A O 1
ATOM 1716 N N . VAL A 1 214 ? -14.297 1.715 9.085 1.00 95.62 214 VAL A N 1
ATOM 1717 C CA . VAL A 1 214 ? -13.790 0.611 9.894 1.00 95.62 214 VAL A CA 1
ATOM 1718 C C . VAL A 1 214 ? -14.919 -0.383 10.105 1.00 95.62 214 VAL A C 1
ATOM 1720 O O . VAL A 1 214 ? -15.963 -0.053 10.672 1.00 95.62 214 VAL A O 1
ATOM 1723 N N . ARG A 1 215 ? -14.698 -1.617 9.655 1.00 96.25 215 ARG A N 1
ATOM 1724 C CA . ARG A 1 215 ? -15.648 -2.726 9.772 1.00 96.25 215 ARG A CA 1
ATOM 1725 C C . ARG A 1 215 ? -15.155 -3.737 10.790 1.00 96.25 215 ARG A C 1
ATOM 1727 O O . ARG A 1 215 ? -13.974 -4.087 10.802 1.00 96.25 215 ARG A O 1
ATOM 1734 N N . LEU A 1 216 ? -16.064 -4.210 11.631 1.00 96.94 216 LEU A N 1
ATOM 1735 C CA . LEU A 1 216 ? -15.795 -5.200 12.667 1.00 96.94 216 LEU A CA 1
ATOM 1736 C C . LEU A 1 216 ? -16.486 -6.510 12.304 1.00 96.94 216 LEU A C 1
ATOM 1738 O O . LEU A 1 216 ? -17.675 -6.502 11.986 1.00 96.94 216 LEU A O 1
ATOM 1742 N N . TYR A 1 217 ? -15.764 -7.622 12.405 1.00 95.44 217 TYR A N 1
ATOM 1743 C CA . TYR A 1 217 ? -16.276 -8.961 12.129 1.00 95.44 217 TYR A CA 1
ATOM 1744 C C . TYR A 1 217 ? -16.015 -9.915 13.298 1.00 95.44 217 TYR A C 1
ATOM 1746 O O . TYR A 1 217 ? -15.034 -9.762 14.031 1.00 95.44 217 TYR A O 1
ATOM 1754 N N . THR A 1 218 ? -16.872 -10.924 13.462 1.00 94.06 218 THR A N 1
ATOM 1755 C CA . THR A 1 218 ? -16.603 -12.065 14.357 1.00 94.06 218 THR A CA 1
ATOM 1756 C C . THR A 1 218 ? -15.441 -12.915 13.836 1.00 94.06 218 THR A C 1
ATOM 1758 O O . THR A 1 218 ? -14.982 -12.716 12.713 1.00 94.06 218 THR A O 1
ATOM 1761 N N . SER A 1 219 ? -14.980 -13.899 14.619 1.00 88.81 219 SER A N 1
ATOM 1762 C CA . SER A 1 219 ? -13.962 -14.872 14.182 1.00 88.81 219 SER A CA 1
ATOM 1763 C C . SER A 1 219 ? -14.308 -15.572 12.867 1.00 88.81 219 SER A C 1
ATOM 1765 O O . SER A 1 219 ? -13.399 -15.884 12.101 1.00 88.81 219 SER A O 1
ATOM 1767 N N . ASP A 1 220 ? -15.604 -15.745 12.602 1.00 90.00 220 ASP A N 1
ATOM 1768 C CA . ASP A 1 220 ? -16.155 -16.460 11.448 1.00 90.00 220 ASP A CA 1
ATOM 1769 C C . ASP A 1 220 ? -16.483 -15.507 10.283 1.00 90.00 220 ASP A C 1
ATOM 1771 O O . ASP A 1 220 ? -17.266 -15.840 9.398 1.00 90.00 220 ASP A O 1
ATOM 1775 N N . TYR A 1 221 ? -15.904 -14.300 10.292 1.00 89.50 221 TYR A N 1
ATOM 1776 C CA . TYR A 1 221 ? -16.064 -13.267 9.263 1.00 89.50 221 TYR A CA 1
ATOM 1777 C C . TYR A 1 221 ? -17.500 -12.738 9.081 1.00 89.50 221 TYR A C 1
ATOM 1779 O O . TYR A 1 221 ? -17.825 -12.160 8.044 1.00 89.50 221 TYR A O 1
ATOM 1787 N N . LEU A 1 222 ? -18.357 -12.844 10.104 1.00 93.69 222 LEU A N 1
ATOM 1788 C CA . LEU A 1 222 ? -19.671 -12.194 10.098 1.00 93.69 222 LEU A CA 1
ATOM 1789 C C . LEU A 1 222 ? -19.532 -10.713 10.468 1.00 93.69 222 LEU A C 1
ATOM 1791 O O . LEU A 1 222 ? -19.004 -10.402 11.535 1.00 93.69 222 LEU A O 1
ATOM 1795 N N . LEU A 1 223 ? -20.025 -9.805 9.619 1.00 96.00 223 LEU A N 1
ATOM 1796 C CA . LEU A 1 223 ? -20.014 -8.360 9.877 1.00 96.00 223 LEU A CA 1
ATOM 1797 C C . LEU A 1 223 ? -20.924 -8.021 11.065 1.00 96.00 223 LEU A C 1
ATOM 1799 O O . LEU A 1 223 ? -22.110 -8.343 11.050 1.00 96.00 223 LEU A O 1
ATOM 1803 N N . VAL A 1 224 ? -20.378 -7.340 12.075 1.00 95.81 224 VAL A N 1
ATOM 1804 C CA . VAL A 1 224 ? -21.117 -6.956 13.293 1.00 95.81 224 VAL A CA 1
ATOM 1805 C C . VAL A 1 224 ? -21.253 -5.454 13.487 1.00 95.81 224 VAL A C 1
ATOM 1807 O O . VAL A 1 224 ? -22.157 -5.026 14.197 1.00 95.81 224 VAL A O 1
ATOM 1810 N N . ALA A 1 225 ? -20.374 -4.651 12.886 1.00 95.25 225 ALA A N 1
ATOM 1811 C CA . ALA A 1 225 ? -20.463 -3.196 12.933 1.00 95.25 225 ALA A CA 1
ATOM 1812 C C . ALA A 1 225 ? -19.701 -2.551 11.773 1.00 95.25 225 ALA A C 1
ATOM 1814 O O . ALA A 1 225 ? -18.663 -3.059 11.350 1.00 95.25 225 ALA A O 1
ATOM 1815 N N . THR A 1 226 ? -20.185 -1.396 11.317 1.00 96.31 226 THR A N 1
ATOM 1816 C CA . THR A 1 226 ? -19.474 -0.501 10.395 1.00 96.31 226 THR A CA 1
ATOM 1817 C C . THR A 1 226 ? -19.478 0.901 10.984 1.00 96.31 226 THR A C 1
ATOM 1819 O O . THR A 1 226 ? -20.518 1.377 11.431 1.00 96.31 226 THR A O 1
ATOM 1822 N N . HIS A 1 227 ? -18.320 1.553 10.984 1.00 95.38 227 HIS A N 1
ATOM 1823 C CA . HIS A 1 227 ? -18.132 2.918 11.473 1.00 95.38 227 HIS A CA 1
ATOM 1824 C C . HIS A 1 227 ? -17.419 3.752 10.421 1.00 95.38 227 HIS A C 1
ATOM 1826 O O . HIS A 1 227 ? -16.598 3.227 9.675 1.00 95.38 227 HIS A O 1
ATOM 1832 N N . THR A 1 228 ? -17.648 5.060 10.416 1.00 94.81 228 THR A N 1
ATOM 1833 C CA . THR A 1 228 ? -16.737 5.995 9.744 1.00 94.81 228 THR A CA 1
ATOM 1834 C C . THR A 1 228 ? -15.360 5.946 10.404 1.00 94.81 228 THR A C 1
ATOM 1836 O O . THR A 1 228 ? -15.261 5.771 11.622 1.00 94.81 228 THR A O 1
ATOM 1839 N N . ARG A 1 229 ? -14.288 6.125 9.632 1.00 93.50 229 ARG A N 1
ATOM 1840 C CA . ARG A 1 229 ? -12.926 6.140 10.170 1.00 93.50 229 ARG A CA 1
ATOM 1841 C C . ARG A 1 229 ? -12.706 7.370 11.052 1.00 93.50 229 ARG A C 1
ATOM 1843 O O . ARG A 1 229 ? -13.115 8.483 10.712 1.00 93.50 229 ARG A O 1
ATOM 1850 N N . ALA A 1 230 ? -12.068 7.145 12.199 1.00 94.06 230 ALA A N 1
ATOM 1851 C CA . ALA A 1 230 ? -11.651 8.202 13.111 1.00 94.06 230 ALA A CA 1
ATOM 1852 C C . ALA A 1 230 ? -10.755 9.220 12.403 1.00 94.06 230 ALA A C 1
ATOM 1854 O O . ALA A 1 230 ? -9.932 8.849 11.566 1.00 94.06 230 ALA A O 1
ATOM 1855 N N . GLN A 1 231 ? -10.892 10.489 12.779 1.00 91.62 231 GLN A N 1
ATOM 1856 C CA . GLN A 1 231 ? -10.071 11.565 12.227 1.00 91.62 231 GLN A CA 1
ATOM 1857 C C . GLN A 1 231 ? -8.837 11.816 13.096 1.00 91.62 231 GLN A C 1
ATOM 1859 O O . GLN A 1 231 ? -7.813 12.284 12.599 1.00 91.62 231 GLN A O 1
ATOM 1864 N N . ARG A 1 232 ? -8.917 11.513 14.400 1.00 92.00 232 ARG A N 1
ATOM 1865 C CA . ARG A 1 232 ? -7.832 11.724 15.361 1.00 92.00 232 ARG A CA 1
ATOM 1866 C C . ARG A 1 232 ? -7.679 10.546 16.331 1.00 92.00 232 ARG A C 1
ATOM 1868 O O . ARG A 1 232 ? -8.667 9.889 16.671 1.00 92.00 232 ARG A O 1
ATOM 1875 N N . PRO A 1 233 ? -6.455 10.301 16.836 1.00 92.50 233 PRO A N 1
ATOM 1876 C CA . PRO A 1 233 ? -6.243 9.419 17.979 1.00 92.50 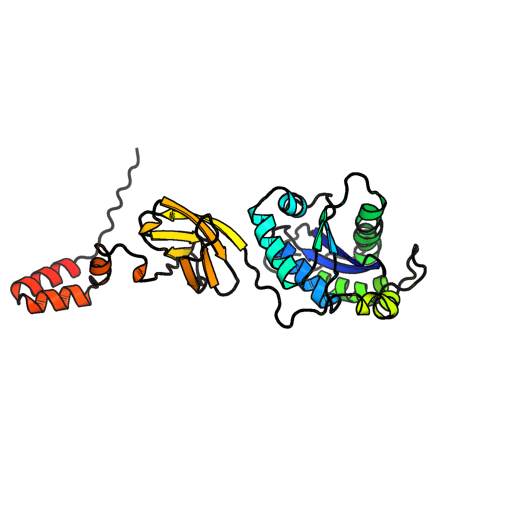233 PRO A CA 1
ATOM 1877 C C . PRO A 1 233 ? -7.132 9.822 19.163 1.00 92.50 233 PRO A C 1
ATOM 1879 O O . PRO A 1 233 ? -7.273 11.005 19.467 1.00 92.50 233 PRO A O 1
ATOM 1882 N N . GLY A 1 234 ? -7.722 8.837 19.834 1.00 91.56 234 GLY A N 1
ATOM 1883 C CA . GLY A 1 234 ? -8.624 9.036 20.968 1.00 91.56 234 GLY A CA 1
ATOM 1884 C C . GLY A 1 234 ? -10.104 9.191 20.606 1.00 91.56 234 GLY A C 1
ATOM 1885 O O . GLY A 1 234 ? -10.940 9.050 21.500 1.00 91.56 234 GLY A O 1
ATOM 1886 N N . ASP A 1 235 ? -10.451 9.410 19.331 1.00 93.00 235 ASP A N 1
ATOM 1887 C CA . ASP A 1 235 ? -11.851 9.482 18.899 1.00 93.00 235 ASP A CA 1
ATOM 1888 C C . ASP A 1 235 ? -12.602 8.188 19.274 1.00 93.00 235 ASP A C 1
ATOM 1890 O O . ASP A 1 235 ? -12.079 7.074 19.140 1.00 93.00 235 ASP A O 1
ATOM 1894 N N . ARG A 1 236 ? -13.851 8.330 19.743 1.00 93.94 236 ARG A N 1
ATOM 1895 C CA . ARG A 1 236 ? -14.721 7.205 20.121 1.00 93.94 236 ARG A CA 1
ATOM 1896 C C . ARG A 1 236 ? -15.946 7.153 19.218 1.00 93.94 236 ARG A C 1
ATOM 1898 O O . ARG A 1 236 ? -16.865 7.955 19.361 1.00 93.94 236 ARG A O 1
ATOM 1905 N N . LEU A 1 237 ? -15.969 6.177 18.317 1.00 93.19 237 LEU A N 1
ATOM 1906 C CA . LEU A 1 237 ? -17.064 5.942 17.386 1.00 93.19 237 LEU A CA 1
ATOM 1907 C C . LEU A 1 237 ? -18.042 4.945 17.994 1.00 93.19 237 LEU A C 1
ATOM 1909 O O . LEU A 1 237 ? -17.764 3.752 18.185 1.00 93.19 237 LEU A O 1
ATOM 1913 N N . ARG A 1 238 ? -19.202 5.478 18.356 1.00 89.31 238 ARG A N 1
ATOM 1914 C CA . ARG A 1 238 ? -20.182 4.787 19.172 1.00 89.31 238 ARG A CA 1
ATOM 1915 C C . ARG A 1 238 ? -21.478 4.569 18.407 1.00 89.31 238 ARG A C 1
ATOM 1917 O O . ARG A 1 238 ? -22.077 5.524 17.931 1.00 89.31 238 ARG A O 1
ATOM 1924 N N . HIS A 1 239 ? -21.949 3.327 18.400 1.00 87.44 239 HIS A N 1
ATOM 1925 C CA . HIS A 1 239 ? -23.312 2.993 18.014 1.00 87.44 239 HIS A CA 1
ATOM 1926 C C . HIS A 1 239 ? -24.161 2.792 19.282 1.00 87.44 239 HIS A C 1
ATOM 1928 O O . HIS A 1 239 ? -23.722 2.064 20.181 1.00 87.44 239 HIS A O 1
ATOM 1934 N N . PRO A 1 240 ? -25.348 3.411 19.402 1.00 81.00 240 PRO A N 1
ATOM 1935 C CA . PRO A 1 240 ? -26.212 3.258 20.576 1.00 81.00 240 PRO A CA 1
ATOM 1936 C C . PRO A 1 240 ? -26.527 1.792 20.907 1.00 81.00 240 PRO A C 1
ATOM 1938 O O . PRO A 1 240 ? -26.321 1.370 22.045 1.00 81.00 240 PRO A O 1
ATOM 1941 N N . ASP A 1 2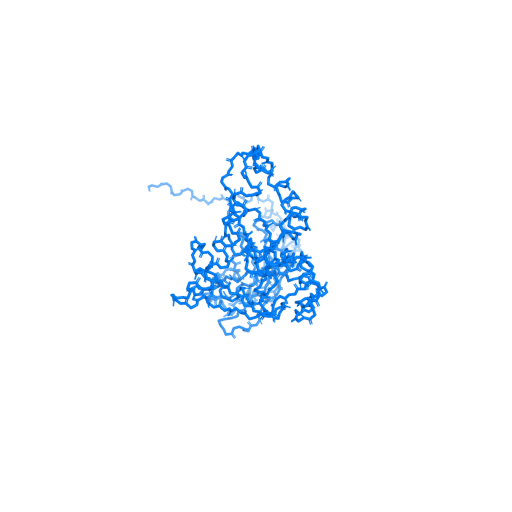41 ? -26.883 1.000 19.892 1.00 84.75 241 ASP A N 1
ATOM 1942 C CA . ASP A 1 241 ? -27.271 -0.415 20.030 1.00 84.75 241 ASP A CA 1
ATOM 1943 C C . ASP A 1 241 ? -26.139 -1.348 20.482 1.00 84.75 241 ASP A C 1
ATOM 1945 O O . ASP A 1 241 ? -26.361 -2.524 20.775 1.00 84.75 241 ASP A O 1
ATOM 1949 N N . HIS A 1 242 ? -24.900 -0.852 20.525 1.00 87.38 242 HIS A N 1
ATOM 1950 C CA . HIS A 1 242 ? -23.770 -1.654 20.972 1.00 87.38 242 HIS A CA 1
ATOM 1951 C C . HIS A 1 242 ? -23.688 -1.782 22.488 1.00 87.38 242 HIS A C 1
ATOM 1953 O O . HIS A 1 242 ? -23.035 -2.701 22.978 1.00 87.38 242 HIS A O 1
ATOM 1959 N N . LEU A 1 243 ? -24.339 -0.897 23.240 1.00 78.12 243 LEU A N 1
ATOM 1960 C CA . LEU A 1 243 ? -24.289 -0.946 24.692 1.00 78.12 243 LEU A CA 1
ATOM 1961 C C . LEU A 1 243 ? -25.287 -1.949 25.283 1.00 78.12 243 LEU A C 1
ATOM 1963 O O . LEU A 1 243 ? -26.345 -2.186 24.701 1.00 78.12 243 LEU A O 1
ATOM 1967 N N . PRO A 1 244 ? -24.990 -2.514 26.471 1.00 75.38 244 PRO A N 1
ATOM 1968 C CA . PRO A 1 244 ? -25.956 -3.320 27.204 1.00 75.38 244 PRO A CA 1
ATOM 1969 C C . PRO A 1 244 ? -27.250 -2.530 27.451 1.00 75.38 244 PRO A C 1
ATOM 1971 O O . PRO A 1 244 ? -27.158 -1.360 27.828 1.00 75.38 244 PRO A O 1
ATOM 1974 N N . PRO A 1 245 ? -28.436 -3.158 27.374 1.00 68.25 245 PRO A N 1
ATOM 1975 C CA . PRO A 1 245 ? -29.710 -2.500 27.662 1.00 68.25 245 PRO A CA 1
ATOM 1976 C C . PRO A 1 245 ? -29.763 -1.870 29.056 1.00 68.25 245 PRO A C 1
ATOM 1978 O O . PRO A 1 245 ? -30.417 -0.858 29.235 1.00 68.25 245 PRO A O 1
ATOM 1981 N N . ALA A 1 246 ? -29.035 -2.425 30.031 1.00 63.47 246 ALA A N 1
ATOM 1982 C CA . ALA A 1 246 ? -28.928 -1.867 31.381 1.00 63.47 246 ALA A CA 1
ATOM 1983 C C . ALA A 1 246 ? -28.066 -0.591 31.461 1.00 63.47 246 ALA A C 1
ATOM 1985 O O . ALA A 1 246 ? -28.221 0.185 32.392 1.00 63.47 246 ALA A O 1
ATOM 1986 N N . LYS A 1 247 ? -27.169 -0.369 30.490 1.00 56.06 247 LYS A N 1
ATOM 1987 C CA . LYS A 1 247 ? -26.320 0.831 30.371 1.00 56.06 247 LYS A CA 1
ATOM 1988 C C . LYS A 1 247 ? -26.783 1.786 29.272 1.00 56.06 247 LYS A C 1
ATOM 1990 O O . LYS A 1 247 ? -26.258 2.887 29.181 1.00 56.06 247 LYS A O 1
ATOM 1995 N N . ALA A 1 248 ? -27.734 1.388 28.429 1.00 53.47 248 ALA A N 1
ATOM 1996 C CA . ALA A 1 248 ? -28.383 2.283 27.478 1.00 53.47 248 ALA A CA 1
ATOM 1997 C C . ALA A 1 248 ? -29.095 3.475 28.168 1.00 53.47 248 ALA A C 1
ATOM 1999 O O . ALA A 1 248 ? -28.998 4.575 27.628 1.00 53.47 248 ALA A O 1
ATOM 2000 N N . PRO A 1 249 ? -29.700 3.335 29.373 1.00 48.50 249 PRO A N 1
ATOM 2001 C CA . PRO A 1 249 ? -30.208 4.462 30.151 1.00 48.50 249 PRO A CA 1
ATOM 2002 C C . PRO A 1 249 ? -29.101 5.381 30.670 1.00 48.50 249 PRO A C 1
ATOM 2004 O O . PRO A 1 249 ? -29.313 6.584 30.739 1.00 48.50 249 PRO A O 1
ATOM 2007 N N . ASP A 1 250 ? -27.895 4.864 30.945 1.00 49.09 250 ASP A N 1
ATOM 2008 C CA . ASP A 1 250 ? -26.799 5.698 31.467 1.00 49.09 250 ASP A CA 1
ATOM 2009 C C . ASP A 1 250 ? -26.232 6.696 30.444 1.00 49.09 250 ASP A C 1
ATOM 2011 O O . ASP A 1 250 ? -25.503 7.631 30.764 1.00 49.09 250 ASP 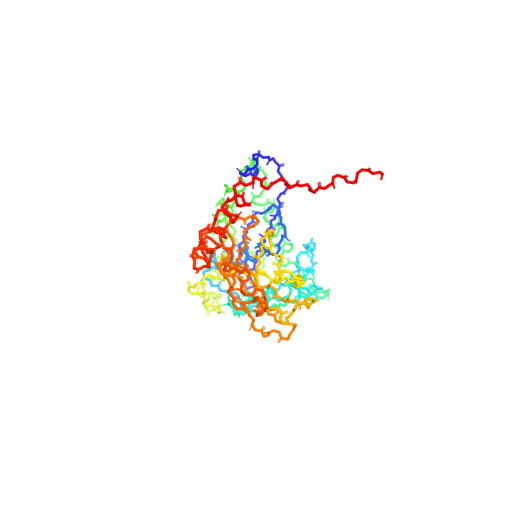A O 1
ATOM 2015 N N . VAL A 1 251 ? -26.607 6.512 29.184 1.00 50.34 251 VAL A N 1
ATOM 2016 C CA . VAL A 1 251 ? -26.301 7.387 28.048 1.00 50.34 251 VAL A CA 1
ATOM 2017 C C . VAL A 1 251 ? -27.245 8.582 28.013 1.00 50.34 251 VAL A C 1
ATOM 2019 O O . VAL A 1 251 ? -26.919 9.610 27.424 1.00 50.34 251 VAL A O 1
ATOM 2022 N N . LEU A 1 252 ? -28.403 8.447 28.657 1.00 49.59 252 LEU A N 1
ATOM 2023 C CA . LEU A 1 252 ? -29.384 9.500 28.838 1.00 49.59 252 LEU A CA 1
ATOM 2024 C C . LEU A 1 252 ? -29.113 10.311 30.109 1.00 49.59 252 LEU A C 1
ATOM 2026 O O . LEU A 1 252 ? -29.957 11.122 30.448 1.00 49.59 252 LEU A O 1
ATOM 2030 N N . TRP A 1 253 ? -27.976 10.170 30.804 1.00 57.00 253 TRP A N 1
ATOM 2031 C CA . TRP A 1 253 ? -27.590 11.044 31.929 1.00 57.00 253 TRP A CA 1
ATOM 2032 C C . TRP A 1 253 ? -26.603 12.135 31.489 1.00 57.00 253 TRP A C 1
ATOM 2034 O O . TRP A 1 253 ? -25.478 12.247 31.971 1.00 57.00 253 TRP A O 1
ATOM 2044 N N . THR A 1 254 ? -27.012 12.955 30.526 1.00 66.69 254 THR A N 1
ATOM 2045 C CA . THR A 1 254 ? -26.377 14.255 30.287 1.00 66.69 254 THR A CA 1
ATOM 2046 C C . THR A 1 254 ? -26.763 15.233 31.400 1.00 66.69 254 THR A C 1
ATOM 2048 O O . THR A 1 254 ? -27.797 15.067 32.046 1.00 66.69 254 THR A O 1
ATOM 2051 N N . ARG A 1 255 ? -25.984 16.305 31.603 1.00 72.06 255 ARG A N 1
ATOM 2052 C CA . ARG A 1 255 ? -26.339 17.369 32.566 1.00 72.06 255 ARG A CA 1
ATOM 2053 C C . ARG A 1 255 ? -27.785 17.847 32.366 1.00 72.06 255 ARG A C 1
ATOM 2055 O O . ARG A 1 255 ? -28.526 18.003 33.329 1.00 72.06 255 ARG A O 1
ATOM 2062 N N . THR A 1 256 ? -28.182 17.998 31.105 1.00 76.81 256 THR A N 1
ATOM 2063 C CA . THR A 1 256 ? -29.502 18.468 30.680 1.00 76.81 256 THR A CA 1
ATOM 2064 C C . THR A 1 256 ? -30.620 17.487 31.025 1.00 76.81 256 THR A C 1
ATOM 2066 O O . THR A 1 256 ? -31.673 17.893 31.504 1.00 76.81 256 THR A O 1
ATOM 2069 N N . THR A 1 257 ? -30.406 16.191 30.826 1.00 74.19 257 THR A N 1
ATOM 2070 C CA . THR A 1 257 ? -31.419 15.168 31.120 1.00 74.19 257 THR A CA 1
ATOM 2071 C C . THR A 1 257 ? -31.539 14.883 32.617 1.00 74.19 257 THR A C 1
ATOM 2073 O O . THR A 1 257 ? -32.655 14.714 33.101 1.00 74.19 257 THR A O 1
ATOM 2076 N N . CYS A 1 258 ? -30.436 14.933 33.377 1.00 79.00 258 CYS A N 1
ATOM 2077 C CA . CYS A 1 258 ? -30.481 14.902 34.844 1.00 79.00 258 CYS A CA 1
ATOM 2078 C C . CYS A 1 258 ? -31.303 16.073 35.407 1.00 79.00 258 CYS A C 1
ATOM 2080 O O . CYS A 1 258 ? -32.108 15.881 36.313 1.00 79.00 258 CYS A O 1
ATOM 2082 N N . GLN A 1 259 ? -31.123 17.280 34.859 1.00 82.62 259 GLN A N 1
ATOM 2083 C CA . GLN A 1 259 ? -31.881 18.468 35.261 1.00 82.62 259 GLN A CA 1
ATOM 2084 C C . GLN A 1 259 ? -33.372 18.358 34.910 1.00 82.62 259 GLN A C 1
ATOM 2086 O O . GLN A 1 259 ? -34.209 18.702 35.740 1.00 82.62 259 GLN A O 1
ATOM 2091 N N . ALA A 1 260 ? -33.707 17.852 33.719 1.00 82.50 260 ALA A N 1
ATOM 2092 C CA . ALA A 1 260 ? -35.096 17.669 33.294 1.00 82.50 260 ALA A CA 1
ATOM 2093 C C . ALA A 1 260 ? -35.852 16.674 34.193 1.00 82.50 260 ALA A C 1
ATOM 2095 O O . ALA A 1 260 ? -36.941 16.982 34.668 1.00 82.50 260 ALA A O 1
ATOM 2096 N N . LEU A 1 261 ? -35.241 15.527 34.504 1.00 80.81 261 LEU A N 1
ATOM 2097 C CA . LEU A 1 261 ? -35.831 14.531 35.405 1.00 80.81 261 LEU A CA 1
ATOM 2098 C C . LEU A 1 261 ? -35.971 15.055 36.840 1.00 80.81 261 LEU A C 1
ATOM 2100 O O . LEU A 1 261 ? -36.961 14.778 37.510 1.00 80.81 261 LEU A O 1
ATOM 2104 N N . ALA A 1 262 ? -35.005 15.843 37.317 1.00 84.31 262 ALA A N 1
ATOM 2105 C CA . ALA A 1 262 ? -35.089 16.445 38.645 1.00 84.31 262 ALA A CA 1
ATOM 2106 C C . ALA A 1 262 ? -36.259 17.441 38.759 1.00 84.31 262 ALA A C 1
ATOM 2108 O O . ALA A 1 262 ? -36.921 17.484 39.798 1.00 84.31 262 ALA A O 1
ATOM 2109 N N . ALA A 1 263 ? 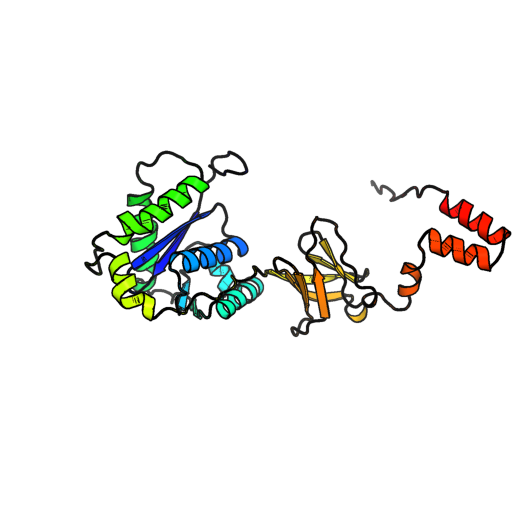-36.549 18.180 37.681 1.00 86.81 263 ALA A N 1
ATOM 2110 C CA . ALA A 1 263 ? -37.677 19.105 37.608 1.00 86.81 263 ALA A CA 1
ATOM 2111 C C . ALA A 1 263 ? -39.040 18.392 37.637 1.00 86.81 263 ALA A C 1
ATOM 2113 O O . ALA A 1 263 ? -39.977 18.917 38.234 1.00 86.81 263 ALA A O 1
ATOM 2114 N N . GLU A 1 264 ? -39.147 17.194 37.052 1.00 87.75 264 GLU A N 1
ATOM 2115 C CA . GLU A 1 264 ? -40.371 16.378 37.109 1.00 87.75 264 GLU A CA 1
ATOM 2116 C C . GLU A 1 264 ? -40.676 15.861 38.523 1.00 87.75 264 GLU A C 1
ATOM 2118 O O . GLU A 1 264 ? -41.841 15.736 38.896 1.00 87.75 264 GLU A O 1
ATOM 2123 N N . VAL A 1 265 ? -39.644 15.581 39.326 1.00 88.69 265 VAL A N 1
ATOM 2124 C CA . VAL A 1 265 ? -39.807 15.106 40.711 1.00 88.69 265 VAL A CA 1
ATOM 2125 C C . VAL A 1 265 ? -40.152 16.256 41.659 1.00 88.69 265 VAL A C 1
ATOM 2127 O O . VAL A 1 265 ? -41.010 16.103 42.530 1.00 88.69 265 VAL A O 1
ATOM 2130 N N . GLY A 1 266 ? -39.500 17.412 41.501 1.00 88.94 266 GLY A N 1
ATOM 2131 C CA . GLY A 1 266 ? -39.846 18.622 42.241 1.00 88.94 266 GLY A CA 1
ATOM 2132 C C . GLY A 1 266 ? -38.670 19.553 42.560 1.00 88.94 266 GLY A C 1
ATOM 2133 O O . GLY A 1 266 ? -37.504 19.243 42.295 1.00 88.94 266 GLY A O 1
ATOM 2134 N N . PRO A 1 267 ? -38.962 20.715 43.174 1.00 89.19 267 PRO A N 1
ATOM 2135 C CA . PRO A 1 267 ? -37.980 21.781 43.377 1.00 89.19 267 PRO A CA 1
ATOM 2136 C C . PRO A 1 267 ? -36.816 21.365 44.289 1.00 89.19 267 PRO A C 1
ATOM 2138 O O . PRO A 1 267 ? -35.664 21.633 43.967 1.00 89.19 267 PRO A O 1
ATOM 2141 N N . ALA A 1 268 ? -37.082 20.611 45.362 1.00 88.25 268 ALA A N 1
ATOM 2142 C CA . ALA A 1 268 ? -36.032 20.141 46.272 1.00 88.25 268 ALA A CA 1
ATOM 2143 C C . ALA A 1 268 ? -35.038 19.173 45.597 1.00 88.25 268 ALA A C 1
ATOM 2145 O O . ALA A 1 268 ? -33.837 19.215 45.862 1.00 88.25 268 ALA A O 1
ATOM 2146 N N . THR A 1 269 ? -35.523 18.309 44.700 1.00 85.88 269 THR A N 1
ATOM 2147 C CA . THR A 1 269 ? -34.678 17.391 43.921 1.00 85.88 269 THR A CA 1
ATOM 2148 C C . THR A 1 269 ? -33.886 18.143 42.853 1.00 85.88 269 THR A C 1
ATOM 2150 O O . THR A 1 269 ? -32.725 17.818 42.610 1.00 85.88 269 THR A O 1
ATOM 2153 N N . THR A 1 270 ? -34.481 19.178 42.256 1.00 89.62 270 THR A N 1
ATOM 2154 C CA . THR A 1 270 ? -33.817 20.051 41.277 1.00 89.62 270 THR A CA 1
ATOM 2155 C C . THR A 1 270 ? -32.614 20.768 41.884 1.00 89.62 270 THR A C 1
ATOM 2157 O O . THR A 1 270 ? -31.525 20.700 41.311 1.00 89.62 270 THR A O 1
ATOM 2160 N N . ASP A 1 271 ? -32.775 21.377 43.060 1.00 87.81 271 ASP A N 1
ATOM 2161 C CA . ASP A 1 271 ? -31.696 22.097 43.749 1.00 87.81 271 ASP A CA 1
ATOM 2162 C C . ASP A 1 271 ? -30.539 21.166 44.142 1.00 87.81 271 ASP A C 1
ATOM 2164 O O . ASP A 1 271 ? -29.362 21.497 43.953 1.00 87.81 271 ASP A O 1
ATOM 2168 N N . LEU A 1 272 ? -30.855 19.958 44.624 1.00 86.81 272 LEU A N 1
ATOM 2169 C CA . LEU A 1 272 ? -29.848 18.946 44.947 1.00 86.81 272 LEU A CA 1
ATOM 2170 C C . LEU A 1 272 ? -29.047 18.533 43.704 1.00 86.81 272 LEU A C 1
ATOM 2172 O O . LEU A 1 272 ? -27.816 18.516 43.732 1.00 86.81 272 LEU A O 1
ATOM 2176 N N . VAL A 1 273 ? -29.732 18.224 42.601 1.00 86.81 273 VAL A N 1
ATOM 2177 C CA . VAL A 1 273 ? -29.086 17.797 41.352 1.00 86.81 273 VAL A CA 1
ATOM 2178 C C . VAL A 1 273 ? -28.265 18.931 40.735 1.00 86.81 273 VAL A C 1
ATOM 2180 O O . VAL A 1 273 ? -27.159 18.683 40.259 1.00 86.81 273 VAL A O 1
ATOM 2183 N N . GLN A 1 274 ? -28.737 20.180 40.784 1.00 86.75 274 GLN A N 1
ATOM 2184 C CA . GLN A 1 274 ? -27.948 21.335 40.346 1.00 86.75 274 GLN A CA 1
ATOM 2185 C C . GLN A 1 274 ? -26.673 21.509 41.171 1.00 86.75 274 GLN A C 1
ATOM 2187 O O . GLN A 1 274 ? -25.618 21.752 40.590 1.00 86.75 274 GLN A O 1
ATOM 2192 N N . THR A 1 275 ? -26.754 21.330 42.491 1.00 86.25 275 THR A N 1
ATOM 2193 C CA . THR A 1 275 ? -25.598 21.434 43.393 1.00 86.25 275 THR A CA 1
ATOM 2194 C C . THR A 1 275 ? -24.559 20.356 43.083 1.00 86.25 275 THR A C 1
ATOM 2196 O O . THR A 1 275 ? -23.386 20.666 42.895 1.00 86.25 275 THR A O 1
ATOM 2199 N N . LEU A 1 276 ? -24.995 19.101 42.932 1.00 83.69 276 LEU A N 1
ATOM 2200 C CA . LEU A 1 276 ? -24.118 17.976 42.588 1.00 83.69 276 LEU A CA 1
ATOM 2201 C C . LEU A 1 276 ? -23.476 18.128 41.203 1.00 83.69 276 LEU A C 1
ATOM 2203 O O . LEU A 1 276 ? -22.320 17.771 41.015 1.00 83.69 276 LEU A O 1
ATOM 2207 N N . LEU A 1 277 ? -24.209 18.672 40.228 1.00 81.88 277 LEU A N 1
ATOM 2208 C CA . LEU A 1 277 ? -23.686 18.923 38.882 1.00 81.88 277 LEU A CA 1
ATOM 2209 C C . LEU A 1 277 ? -22.834 20.197 38.796 1.00 81.88 277 LEU A C 1
ATOM 2211 O O . LEU A 1 277 ? -22.209 20.417 37.758 1.00 81.88 277 LEU A O 1
ATOM 2215 N N . ALA A 1 278 ? -22.871 21.082 39.795 1.00 81.06 278 ALA A N 1
ATOM 2216 C CA . ALA A 1 278 ? -22.048 22.291 39.872 1.00 81.06 278 ALA A CA 1
ATOM 2217 C C . ALA A 1 278 ? -20.683 22.036 40.529 1.00 81.06 278 ALA A C 1
ATOM 2219 O O . ALA A 1 278 ? -19.783 22.859 40.360 1.00 81.06 278 ALA A O 1
ATOM 2220 N N . ASP A 1 279 ? -20.526 20.908 41.225 1.00 78.12 279 ASP A N 1
ATOM 2221 C CA . ASP A 1 279 ? -19.249 20.462 41.774 1.00 78.12 279 ASP A CA 1
ATOM 2222 C C . ASP A 1 279 ? -18.296 20.073 40.622 1.00 78.12 279 ASP A C 1
ATOM 2224 O O . ASP A 1 279 ? -18.618 19.179 39.828 1.00 78.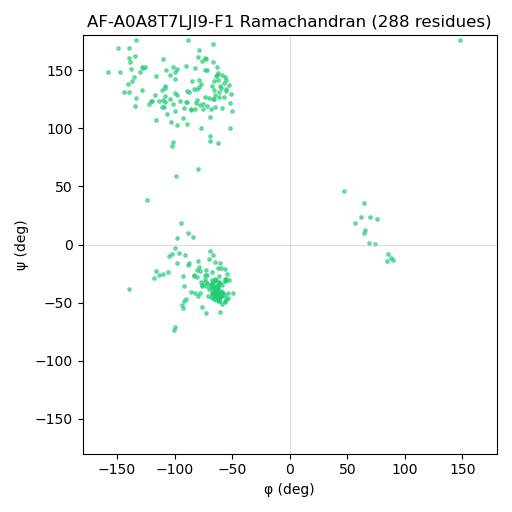12 279 ASP A O 1
ATOM 2228 N N . PRO A 1 280 ? -17.154 20.763 40.443 1.00 58.16 280 PRO A N 1
ATOM 2229 C CA . PRO A 1 280 ? -16.177 20.372 39.442 1.00 58.16 280 PRO A CA 1
ATOM 2230 C C . PRO A 1 280 ? -15.598 19.007 39.815 1.00 58.16 280 PRO A C 1
ATOM 2232 O O . PRO A 1 280 ? -14.943 18.862 40.843 1.00 58.16 280 PRO A O 1
ATOM 2235 N N . THR A 1 281 ? -15.795 18.009 38.953 1.00 53.34 281 THR A N 1
ATOM 2236 C CA . THR A 1 281 ? -15.230 16.666 39.110 1.00 53.34 281 THR A CA 1
ATOM 2237 C C . THR A 1 281 ? -13.716 16.750 39.338 1.00 53.34 281 THR A C 1
ATOM 2239 O O . THR A 1 281 ? -12.943 16.925 38.396 1.00 53.34 281 THR A O 1
ATOM 2242 N N . ILE A 1 282 ? -13.263 16.640 40.589 1.00 47.88 282 ILE A N 1
ATOM 2243 C CA . ILE A 1 282 ? -11.849 16.419 40.881 1.00 47.88 282 ILE A CA 1
ATOM 2244 C C . ILE A 1 282 ? -11.602 14.942 40.594 1.00 47.88 282 ILE A C 1
ATOM 2246 O O . ILE A 1 282 ? -11.927 14.087 41.420 1.00 47.88 282 ILE A O 1
ATOM 2250 N N . ASP A 1 283 ? -11.033 14.638 39.427 1.00 38.84 283 ASP A N 1
ATOM 2251 C CA . ASP A 1 283 ? -10.512 13.307 39.116 1.00 38.84 283 ASP A CA 1
ATOM 2252 C C . ASP A 1 283 ? -9.376 12.977 40.097 1.00 38.84 283 ASP A C 1
ATOM 2254 O O . ASP A 1 283 ? -8.195 13.213 39.848 1.00 38.84 283 ASP A O 1
ATOM 2258 N N . ARG A 1 284 ? -9.725 12.417 41.258 1.00 37.16 284 ARG A N 1
ATOM 2259 C CA . ARG A 1 284 ? -8.771 11.767 42.158 1.00 37.16 284 ARG A CA 1
ATOM 2260 C C . ARG A 1 284 ? -8.487 10.362 41.637 1.00 37.16 284 ARG A C 1
ATOM 2262 O O . ARG A 1 284 ? -8.793 9.368 42.292 1.00 37.16 284 ARG A O 1
ATOM 2269 N N . HIS A 1 285 ? -7.870 10.274 40.462 1.00 33.72 285 HIS A N 1
ATOM 2270 C CA . HIS A 1 285 ? -7.075 9.099 40.130 1.00 33.72 285 HIS A CA 1
ATOM 2271 C C . HIS A 1 285 ? -5.845 9.141 41.037 1.00 33.72 285 HIS A C 1
ATOM 2273 O O . HIS A 1 285 ? -4.879 9.850 40.769 1.00 33.72 285 HIS A O 1
ATOM 2279 N N . ALA A 1 286 ? -5.944 8.465 42.181 1.00 31.77 286 ALA A N 1
ATOM 2280 C CA . ALA A 1 286 ? -4.872 8.379 43.154 1.00 31.77 286 ALA A CA 1
ATOM 2281 C C . ALA A 1 286 ? -3.576 7.920 42.470 1.00 31.77 286 ALA A C 1
ATOM 2283 O O . ALA A 1 286 ? -3.522 6.836 41.885 1.00 31.77 286 ALA A O 1
ATOM 2284 N N . MET A 1 287 ? -2.540 8.756 42.580 1.00 34.41 287 MET A N 1
ATOM 2285 C CA . MET A 1 287 ? -1.158 8.300 42.568 1.00 34.41 287 MET A CA 1
ATOM 2286 C C . MET A 1 287 ? -1.048 7.160 43.584 1.00 34.41 287 MET A C 1
ATOM 2288 O O . MET A 1 287 ? -1.242 7.376 44.780 1.00 34.41 287 MET A O 1
ATOM 2292 N N . ILE A 1 288 ? -0.767 5.954 43.105 1.00 31.56 288 ILE A N 1
ATOM 2293 C CA . ILE A 1 288 ? -0.159 4.917 43.930 1.00 31.56 288 ILE A CA 1
ATOM 2294 C C . ILE A 1 288 ? 1.306 4.905 43.506 1.00 31.56 288 ILE A C 1
ATOM 2296 O O . ILE A 1 288 ? 1.686 4.170 42.599 1.00 31.56 288 ILE A O 1
ATOM 2300 N N . ASP A 1 289 ? 2.086 5.794 44.118 1.00 33.03 289 ASP A N 1
ATOM 2301 C CA . ASP A 1 289 ? 3.521 5.590 44.277 1.00 33.03 289 ASP A CA 1
ATOM 2302 C C . ASP A 1 289 ? 3.705 4.760 45.548 1.00 33.03 289 ASP A C 1
ATOM 2304 O O . ASP A 1 289 ? 3.365 5.202 46.651 1.00 33.03 289 ASP A O 1
ATOM 2308 N N . THR A 1 290 ? 4.222 3.542 45.402 1.00 34.59 290 THR A N 1
ATOM 2309 C CA . THR A 1 290 ? 5.131 2.926 46.378 1.00 34.59 290 THR A CA 1
ATOM 2310 C C . THR A 1 290 ? 6.026 1.923 45.669 1.00 34.59 290 THR A C 1
ATOM 2312 O O . THR A 1 290 ? 5.490 1.129 44.863 1.00 34.59 290 THR A O 1
#

Secondary structure (DSSP, 8-state):
--TTT----PPEEEEEE-TTT--EEEEEES---HHHHHHHHHHHHHHHSEE-SEEEEP-SS-HHHHHHHH-HHHHHHHHHHHHHHTPEEEEPPTT-HHHHHHHIIIIIHHIIIIISTTPPP--HHHHHHHHHHHHHTHHHHS--TTT-S-HHHHIIIIIGGGSEEPPSSPPP--EEEEEEPPTTSEEEETTEEEE--GGGTT-EEEEEE-SSEEEEE-TT--EEEEEEPPSSTT-EE--GGGS-TTTSGGGG--HHHHHHHHHHH-HHHHHHHHHHHHS-----------

pLDDT: mean 84.59, std 15.28, range [31.56, 97.5]

Foldseek 3Di:
DEPVPPDDADWDKDWDADPFLRQIAIAIDRALDLLVVLVVQLVRCVLLQFAAQEDEQEPPDRPLSVCCPVPPQSVVQVVLSCVLRNHHYHYDPPPPCVVVCSPPVNPPVCCVVPVVPPDDDDYSVVSNVSVSVCSVPVQQQDLRPPVSGRSVVCCVVPVVVVGHHGDPDHDFNKGKDKFAQACQQWTADPQETEGFANVRHGAIWIWIDTPFKIWIAHPVRHTTDIFTDDPDRHHHTDDLNRDDPVCSVVVCPDLVSCLVVLVVVHDVSNVVSVVVVPPPDPPCPDPPDD

Sequence (290 aa):
MDPTTGQLRKAWAFVMTLAYSRHQDVEFVFDQTLPTWITLHRNAFAFFGDVPQRIVLDHLKAGITRACFDDPLVQATYRECAEHYGFLIAPCAPRTPEHNGKVEQGGVHYVKRNFLAGRALTTSLQANADVRTWCHTVAGMRNHGTTHDPPLLRFHAHEQAALHPLPASPYDLAIWKRAKLHRDCYVVFEQAYYSAPFRLIGQQLWVRGGSQDVRLYTSDYLLVATHTRAQRPGDRLRHPDHLPPAKAPDVLWTRTTCQALAAEVGPATTDLVQTLLADPTIDRHAMIDT